Protein AF-A0A534X9N4-F1 (afdb_monomer_lite)

Secondary structure (DSSP, 8-state):
------TTS-----TTT----S-S--TT-B---S-TTEEEEEEETTEEEEEEP--GGG--SSEEEEEETTTTEEEEEEPPTT-B--SS--TTEEEEEETTEEEEEE-----SSTTBPPP-B-TTT-PBP-PBP----S-TTEEEEEETTTEEEEEEP-HHHHHHGGGSSGGGS-TT--S--HHHHHHHHHHHHHHHHHHT--HHHHHHHHHHHHHHHHHHHHHHHHHHHHSS-HHHHHHHHHHHHHHHHHHHHHHH--

Foldseek 3Di:
DFDPFDPQQGDDADPVPRDGDDPGQPFQRFDDLPFLQFPRWGDDPRHTGGDGDDQQVLDDQFWGFDQDRVVSDIDTDGDDWQRFDDDPPFLQWGWTHDPSDTDTHGHWQDAPALQWDRFDQDRVHNDTDTHGDDQDPVQQQWDWDQDRVPGIDTHGDAALSNLQSCVVDCNLPDVPDDDDDVLLVVLQVQLNVLSVVLVVDDDPSNLVSLVSSLVSLVVSLVVLVVCLVPDPPNVRSVSNNVSSVSSSVRSVVNSVVD

Radius of gyration: 45.91 Å; chains: 1; bounding box: 105×41×109 Å

Sequence (258 aa):
MICESDPQCPRICDPATGLCPSPDASNGTACDDGTFCTVNDVCTSGVCRGVPRNCTFLTDQCNDGVCNEADGRCEAAPRADGTACQADSDPCTTDTCEAGSCTATPVVCAPQDICHLPGTCDAATGTCTNPEIACDDSDPCTADSCDPASGCVFQPVTGFAAATCIFEGSSLQPAVCQRMPRHIQNRITRAARRISLAAAADGNLKKVRLARASRDLKVAMKKARKLAQKRKPHDCAQALLGSLRDARNRVQQLRRAL

pLDDT: mean 86.51, std 13.28, range [41.84, 98.19]

Structure (mmCIF, N/CA/C/O backbone):
data_AF-A0A534X9N4-F1
#
_entry.id   AF-A0A534X9N4-F1
#
loop_
_atom_site.group_PDB
_atom_site.id
_atom_site.type_symbol
_atom_site.label_atom_id
_atom_site.label_alt_id
_atom_site.label_comp_id
_atom_site.label_asym_id
_atom_site.label_entity_id
_atom_site.label_seq_id
_atom_site.pdbx_PDB_ins_code
_atom_site.Cartn_x
_atom_site.Cartn_y
_atom_site.Cartn_z
_atom_site.occupancy
_atom_site.B_iso_or_equiv
_atom_site.auth_seq_id
_atom_site.auth_comp_id
_atom_site.auth_asym_id
_atom_site.auth_atom_id
_atom_site.pdbx_PDB_model_num
ATOM 1 N N . MET A 1 1 ? 49.080 -23.127 -62.873 1.00 41.84 1 MET A N 1
ATOM 2 C CA . MET A 1 1 ? 47.894 -23.162 -61.995 1.00 41.84 1 MET A CA 1
ATOM 3 C C . MET A 1 1 ? 47.608 -21.731 -61.612 1.00 41.84 1 MET A C 1
ATOM 5 O O . MET A 1 1 ? 48.451 -21.120 -60.975 1.00 41.84 1 MET A O 1
ATOM 9 N N . ILE A 1 2 ? 46.502 -21.182 -62.100 1.00 46.69 2 ILE A N 1
ATOM 10 C CA . ILE A 1 2 ? 46.011 -19.868 -61.688 1.00 46.69 2 ILE A CA 1
ATOM 11 C C . ILE A 1 2 ? 45.114 -20.172 -60.491 1.00 46.69 2 ILE A C 1
ATOM 13 O O . ILE A 1 2 ? 44.152 -20.923 -60.641 1.00 46.69 2 ILE A O 1
ATOM 17 N N . CYS A 1 3 ? 45.482 -19.707 -59.301 1.00 48.88 3 CYS A N 1
ATOM 18 C CA . CYS A 1 3 ? 44.531 -19.677 -58.196 1.00 48.88 3 CYS A CA 1
ATOM 19 C C . CYS A 1 3 ? 43.506 -18.596 -58.548 1.00 48.88 3 CYS A C 1
ATOM 21 O O . CYS A 1 3 ? 43.909 -17.535 -59.018 1.00 48.88 3 CYS A O 1
ATOM 23 N N . GLU A 1 4 ? 42.211 -18.845 -58.368 1.00 53.06 4 GLU A N 1
ATOM 24 C CA . GLU A 1 4 ? 41.199 -17.783 -58.401 1.00 53.06 4 GLU A CA 1
ATOM 25 C C . GLU A 1 4 ? 41.558 -16.750 -57.324 1.00 53.06 4 GLU A C 1
ATOM 27 O O . GLU A 1 4 ? 41.246 -16.915 -56.148 1.00 53.06 4 GLU A O 1
ATOM 32 N N . SER A 1 5 ? 42.320 -15.732 -57.712 1.00 56.50 5 SER A N 1
ATOM 33 C CA . SER A 1 5 ? 42.672 -14.593 -56.877 1.00 56.50 5 SER A CA 1
ATOM 34 C C . SER A 1 5 ? 41.875 -13.388 -57.340 1.00 56.50 5 SER A C 1
ATOM 36 O O . SER A 1 5 ? 41.709 -13.181 -58.544 1.00 56.50 5 SER A O 1
ATOM 38 N N . ASP A 1 6 ? 41.426 -12.598 -56.371 1.00 63.50 6 ASP A N 1
ATOM 39 C CA . ASP A 1 6 ? 40.849 -11.274 -56.568 1.00 63.50 6 ASP A CA 1
ATOM 40 C C . ASP A 1 6 ? 41.704 -10.466 -57.572 1.00 63.50 6 ASP A C 1
ATOM 42 O O . ASP A 1 6 ? 42.923 -10.381 -57.380 1.00 63.50 6 ASP A O 1
ATOM 46 N N . PRO A 1 7 ? 41.124 -9.901 -58.652 1.00 65.88 7 PRO A N 1
ATOM 47 C CA . PRO A 1 7 ? 41.876 -9.139 -59.648 1.00 65.88 7 PRO A CA 1
ATOM 48 C C . PRO A 1 7 ? 42.614 -7.925 -59.059 1.00 65.88 7 PRO A C 1
ATOM 50 O O . PRO A 1 7 ? 43.580 -7.468 -59.671 1.00 65.88 7 PRO A O 1
ATOM 53 N N . GLN A 1 8 ? 42.205 -7.429 -57.884 1.00 69.56 8 GLN A N 1
ATOM 54 C CA . GLN A 1 8 ? 42.890 -6.358 -57.154 1.00 69.56 8 GLN A CA 1
ATOM 55 C C . GLN A 1 8 ? 43.985 -6.869 -56.198 1.00 69.56 8 GLN A C 1
ATOM 57 O O . GLN A 1 8 ? 44.876 -6.105 -55.831 1.00 69.56 8 GLN A O 1
ATOM 62 N N . CYS A 1 9 ? 43.978 -8.162 -55.849 1.00 69.94 9 CYS A N 1
ATOM 63 C CA . CYS A 1 9 ? 45.019 -8.827 -55.057 1.00 69.94 9 CYS A CA 1
ATOM 64 C C . CYS A 1 9 ? 45.511 -10.127 -55.731 1.00 69.94 9 CYS A C 1
ATOM 66 O O . CYS A 1 9 ? 45.379 -11.212 -55.150 1.00 69.94 9 CYS A O 1
ATOM 68 N N . PRO A 1 10 ? 46.081 -10.060 -56.951 1.00 63.78 10 PRO A N 1
ATOM 69 C CA . PRO A 1 10 ? 46.466 -11.253 -57.689 1.00 63.78 10 PRO A CA 1
ATOM 70 C C . PRO A 1 10 ? 47.562 -12.049 -56.966 1.00 63.78 10 PRO A C 1
ATOM 72 O O . PRO A 1 10 ? 48.470 -11.481 -56.357 1.00 63.78 10 PRO A O 1
ATOM 75 N N . ARG A 1 11 ? 47.482 -13.382 -57.061 1.00 58.81 11 ARG A N 1
ATOM 76 C CA . ARG A 1 11 ? 48.538 -14.312 -56.637 1.00 58.81 11 ARG A CA 1
ATOM 77 C C . ARG A 1 11 ? 48.890 -15.241 -57.788 1.00 58.81 11 ARG A C 1
ATOM 79 O O . ARG A 1 11 ? 48.136 -16.171 -58.074 1.00 58.81 11 ARG A O 1
ATOM 86 N N . ILE A 1 12 ? 50.039 -15.035 -58.425 1.00 55.72 12 ILE A N 1
ATOM 87 C CA . ILE A 1 12 ? 50.540 -15.970 -59.439 1.00 55.72 12 ILE A CA 1
ATOM 88 C C . ILE A 1 12 ? 51.762 -16.703 -58.879 1.00 55.72 12 ILE A C 1
ATOM 90 O O . ILE A 1 12 ? 52.801 -16.105 -58.626 1.00 55.72 12 ILE A O 1
ATOM 94 N N . CYS A 1 13 ? 51.645 -18.022 -58.712 1.00 55.22 13 CYS A N 1
ATOM 95 C CA . CYS A 1 13 ? 52.777 -18.878 -58.353 1.00 55.22 13 CYS A CA 1
ATOM 96 C C . CYS A 1 13 ? 53.507 -19.356 -59.613 1.00 55.22 13 CYS A C 1
ATOM 98 O O . CYS A 1 13 ? 52.867 -19.886 -60.527 1.00 55.22 13 CYS A O 1
ATOM 100 N N . ASP A 1 14 ? 54.839 -19.258 -59.632 1.00 56.91 14 ASP A N 1
ATOM 101 C CA . ASP A 1 14 ? 55.663 -19.914 -60.650 1.00 56.91 14 ASP A CA 1
ATOM 102 C C . ASP A 1 14 ? 55.610 -21.449 -60.459 1.00 56.91 14 ASP A C 1
ATOM 104 O O . ASP A 1 14 ? 56.075 -21.960 -59.432 1.00 56.91 14 ASP A O 1
ATOM 108 N N . PRO A 1 15 ? 55.062 -22.217 -61.423 1.00 53.25 15 PRO A N 1
ATOM 109 C CA . PRO A 1 15 ? 54.925 -23.666 -61.302 1.00 53.25 15 PRO A CA 1
ATOM 110 C C . PRO A 1 15 ? 56.259 -24.433 -61.358 1.00 53.25 15 PRO A C 1
ATOM 112 O O . PRO A 1 15 ? 56.262 -25.621 -61.044 1.00 53.25 15 PRO A O 1
ATOM 115 N N . ALA A 1 16 ? 57.372 -23.800 -61.747 1.00 55.69 16 ALA A N 1
ATOM 116 C CA . ALA A 1 16 ? 58.688 -24.440 -61.819 1.00 55.69 16 ALA A CA 1
ATOM 117 C C . ALA A 1 16 ? 59.520 -24.288 -60.532 1.00 55.69 16 ALA A C 1
ATOM 119 O O . ALA A 1 16 ? 60.369 -25.134 -60.254 1.00 55.69 16 ALA A O 1
ATOM 120 N N . THR A 1 17 ? 59.285 -23.234 -59.744 1.00 63.84 17 THR A N 1
ATOM 121 C CA . THR A 1 17 ? 60.109 -22.892 -58.566 1.00 63.84 17 THR A CA 1
ATOM 122 C C . THR A 1 17 ? 59.320 -22.786 -57.259 1.00 63.84 17 THR A C 1
ATOM 124 O O . THR A 1 17 ? 59.920 -22.834 -56.187 1.00 63.84 17 THR A O 1
ATOM 127 N N . GLY A 1 18 ? 57.988 -22.657 -57.314 1.00 56.94 18 GLY A N 1
ATOM 128 C CA . GLY A 1 18 ? 57.132 -22.481 -56.136 1.00 56.94 18 GLY A CA 1
ATOM 129 C C . GLY A 1 18 ? 57.305 -21.137 -55.413 1.00 56.94 18 GLY A C 1
ATOM 130 O O . GLY A 1 18 ? 56.728 -20.948 -54.344 1.00 56.94 18 GLY A O 1
ATOM 131 N N . LEU A 1 19 ? 58.092 -20.210 -55.968 1.00 56.03 19 LEU A N 1
ATOM 132 C CA . LEU A 1 19 ? 58.363 -18.886 -55.406 1.00 56.03 19 LEU A CA 1
ATOM 133 C C . LEU A 1 19 ? 57.565 -17.811 -56.166 1.00 56.03 19 LEU A C 1
ATOM 135 O O . LEU A 1 19 ? 57.258 -17.982 -57.343 1.00 56.03 19 LEU A O 1
ATOM 139 N N . CYS A 1 20 ? 57.209 -16.715 -55.485 1.00 57.12 20 CYS A N 1
ATOM 140 C CA . CYS A 1 20 ? 56.421 -15.603 -56.042 1.00 57.12 20 CYS A CA 1
ATOM 141 C C . CYS A 1 20 ? 57.333 -14.386 -56.307 1.00 57.12 20 CYS A C 1
ATOM 143 O O . CYS A 1 20 ? 57.767 -13.757 -55.336 1.00 57.12 20 CYS A O 1
ATOM 145 N N . PRO A 1 21 ? 57.673 -14.049 -57.568 1.00 50.19 21 PRO A N 1
ATOM 146 C CA . PRO A 1 21 ? 58.437 -12.852 -57.896 1.00 50.19 21 PRO A CA 1
ATOM 147 C C . PRO A 1 21 ? 57.503 -11.725 -58.398 1.00 50.19 21 PRO A C 1
ATOM 149 O O . PRO A 1 21 ? 56.931 -11.818 -59.476 1.00 50.19 21 PRO A O 1
ATOM 152 N N . SER A 1 22 ? 57.382 -10.669 -57.585 1.00 51.34 22 SER A N 1
ATOM 153 C CA . SER A 1 22 ? 56.552 -9.442 -57.662 1.00 51.34 22 SER A CA 1
ATOM 154 C C . SER A 1 22 ? 56.402 -8.675 -59.011 1.00 51.34 22 SER A C 1
ATOM 156 O O . SER A 1 22 ? 57.217 -8.871 -59.912 1.00 51.34 22 SER A O 1
ATOM 158 N N . PRO A 1 23 ? 55.446 -7.705 -59.134 1.00 53.88 23 PRO A N 1
ATOM 159 C CA . PRO A 1 23 ? 54.671 -7.049 -58.074 1.00 53.88 23 PRO A CA 1
ATOM 160 C C . PRO A 1 23 ? 53.249 -7.593 -57.979 1.00 53.88 23 PRO A C 1
ATOM 162 O O . PRO A 1 23 ? 52.283 -6.955 -58.383 1.00 53.88 23 PRO A O 1
ATOM 165 N N . ASP A 1 24 ? 53.128 -8.772 -57.377 1.00 60.88 24 ASP A N 1
ATOM 166 C CA . ASP A 1 24 ? 51.929 -9.125 -56.630 1.00 60.88 24 ASP A CA 1
ATOM 167 C C . ASP A 1 24 ? 51.624 -7.993 -55.639 1.00 60.88 24 ASP A C 1
ATOM 169 O O . ASP A 1 24 ? 52.549 -7.402 -55.064 1.00 60.88 24 ASP A O 1
ATOM 173 N N . ALA A 1 25 ? 50.346 -7.697 -55.416 1.00 61.66 25 ALA A N 1
ATOM 174 C CA . ALA A 1 25 ? 49.952 -6.824 -54.323 1.00 61.66 25 ALA A CA 1
ATOM 175 C C . ALA A 1 25 ? 50.429 -7.472 -53.010 1.00 61.66 25 ALA A C 1
ATOM 177 O O . ALA A 1 25 ? 49.883 -8.477 -52.546 1.00 61.66 25 ALA A O 1
ATOM 178 N N . SER A 1 26 ? 51.519 -6.947 -52.448 1.00 72.88 26 SER A N 1
ATOM 179 C CA . SER A 1 26 ? 52.085 -7.437 -51.196 1.00 72.88 26 SER A CA 1
ATOM 180 C C . SER A 1 26 ? 51.093 -7.204 -50.059 1.00 72.88 26 SER A C 1
ATOM 182 O O . SER A 1 26 ? 50.206 -6.350 -50.159 1.00 72.88 26 SER A O 1
ATOM 184 N N . ASN A 1 27 ? 51.234 -7.957 -48.962 1.00 80.06 27 ASN A N 1
ATOM 185 C CA . ASN A 1 27 ? 50.401 -7.721 -47.786 1.00 80.06 27 ASN A CA 1
ATOM 186 C C . ASN A 1 27 ? 50.499 -6.245 -47.362 1.00 80.06 27 ASN A C 1
ATOM 188 O O . ASN A 1 27 ? 51.604 -5.745 -47.152 1.00 80.06 27 ASN A O 1
ATOM 192 N N . GLY A 1 28 ? 49.354 -5.570 -47.238 1.00 80.38 28 GLY A N 1
ATOM 193 C CA . GLY A 1 28 ? 49.281 -4.135 -46.934 1.00 80.38 28 GLY A CA 1
ATOM 194 C C . GLY A 1 28 ? 49.164 -3.209 -48.151 1.00 80.38 28 GLY A C 1
ATOM 195 O O . GLY A 1 28 ? 49.046 -2.000 -47.967 1.00 80.38 28 GLY A O 1
ATOM 196 N N . THR A 1 29 ? 49.179 -3.736 -49.379 1.00 86.06 29 THR A N 1
ATOM 197 C CA . THR A 1 29 ? 48.871 -2.945 -50.584 1.00 86.06 29 THR A CA 1
ATOM 198 C C . THR A 1 29 ? 47.409 -2.514 -50.553 1.00 86.06 29 THR A C 1
ATOM 200 O O . THR A 1 29 ? 46.550 -3.356 -50.301 1.00 86.06 29 THR A O 1
ATOM 203 N N . ALA A 1 30 ? 47.133 -1.233 -50.811 1.00 86.94 30 ALA A N 1
ATOM 204 C CA . ALA A 1 30 ? 45.770 -0.710 -50.877 1.00 86.94 30 ALA A CA 1
ATOM 205 C C . ALA A 1 30 ? 44.982 -1.363 -52.023 1.00 86.94 30 ALA A C 1
ATOM 207 O O . ALA A 1 30 ? 45.492 -1.487 -53.137 1.00 86.94 30 ALA A O 1
ATOM 208 N N . CYS A 1 31 ? 43.747 -1.750 -51.737 1.00 87.50 31 CYS A N 1
ATOM 209 C CA . CYS A 1 31 ? 42.776 -2.290 -52.684 1.00 87.50 31 CYS A CA 1
ATOM 210 C C . CYS A 1 31 ? 41.373 -1.787 -52.291 1.00 87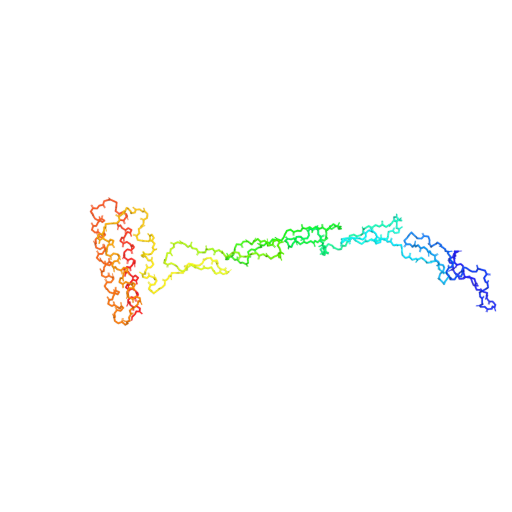.50 31 CYS A C 1
ATOM 212 O O . CYS A 1 31 ? 41.258 -0.997 -51.356 1.00 87.50 31 CYS A O 1
ATOM 214 N N . ASP A 1 32 ? 40.336 -2.191 -53.020 1.00 87.62 32 ASP A N 1
ATOM 215 C CA . ASP A 1 32 ? 38.930 -1.917 -52.697 1.00 87.62 32 ASP A CA 1
ATOM 216 C C . ASP A 1 32 ? 38.133 -3.218 -52.862 1.00 87.62 32 ASP A C 1
ATOM 218 O O . ASP A 1 32 ? 38.047 -3.757 -53.971 1.00 87.62 32 ASP A O 1
ATOM 222 N N . ASP A 1 33 ? 37.588 -3.759 -51.769 1.00 87.19 33 ASP A N 1
ATOM 223 C CA . ASP A 1 33 ? 36.818 -5.012 -51.804 1.00 87.19 33 ASP A CA 1
ATOM 224 C C . ASP A 1 33 ? 35.391 -4.826 -52.360 1.00 87.19 33 ASP A C 1
ATOM 226 O O . ASP A 1 33 ? 34.639 -5.795 -52.508 1.00 87.19 33 ASP A O 1
ATOM 230 N N . GLY A 1 34 ? 35.046 -3.590 -52.741 1.00 89.38 34 GLY A N 1
ATOM 231 C CA . GLY A 1 34 ? 33.779 -3.206 -53.342 1.00 89.38 34 GLY A CA 1
ATOM 232 C C . GLY A 1 34 ? 32.632 -3.126 -52.342 1.00 89.38 34 GLY A C 1
ATOM 233 O O . GLY A 1 34 ? 31.492 -2.935 -52.777 1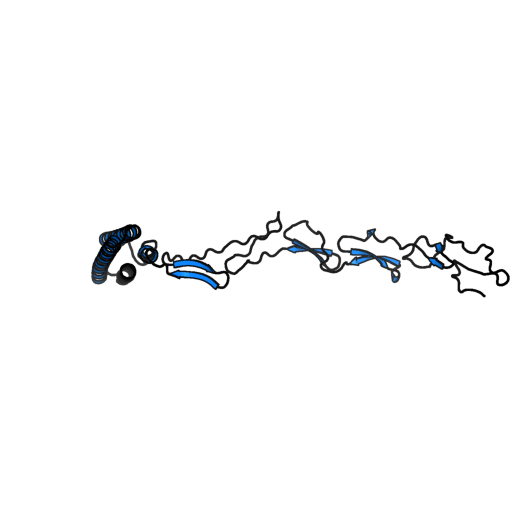.00 89.38 34 GLY A O 1
ATOM 234 N N . THR A 1 35 ? 32.904 -3.280 -51.040 1.00 93.81 35 THR A N 1
ATOM 235 C CA . THR A 1 35 ? 31.889 -3.190 -49.991 1.00 93.81 35 THR A CA 1
ATOM 236 C C . THR A 1 35 ? 31.945 -1.845 -49.268 1.00 93.81 35 THR A C 1
ATOM 238 O O . THR A 1 35 ? 33.000 -1.296 -48.969 1.00 93.81 35 THR A O 1
ATOM 241 N N . PHE A 1 36 ? 30.786 -1.247 -49.003 1.00 95.19 36 PHE A N 1
ATOM 242 C CA . PHE A 1 36 ? 30.699 0.035 -48.309 1.00 95.19 36 PHE A CA 1
ATOM 243 C C . PHE A 1 36 ? 31.058 -0.096 -46.825 1.00 95.19 36 PHE A C 1
ATOM 245 O O . PHE A 1 36 ? 31.583 0.841 -46.218 1.00 95.19 36 PHE A O 1
ATOM 252 N N . CYS A 1 37 ? 30.746 -1.228 -46.200 1.00 96.62 37 CYS A N 1
ATOM 253 C CA . CYS A 1 37 ? 30.936 -1.439 -44.771 1.00 96.62 37 CYS A CA 1
ATOM 254 C C . CYS A 1 37 ? 32.367 -1.769 -44.360 1.00 96.62 37 CYS A C 1
ATOM 256 O O . CYS A 1 37 ? 32.634 -1.933 -43.166 1.00 96.62 37 CYS A O 1
ATOM 258 N N . THR A 1 38 ? 33.291 -1.784 -45.306 1.00 95.44 38 THR A N 1
ATOM 259 C CA . THR A 1 38 ? 34.728 -1.834 -45.078 1.00 95.44 38 THR A CA 1
ATOM 260 C C . THR A 1 38 ? 35.373 -0.500 -45.471 1.00 95.44 38 THR A C 1
ATOM 262 O O . THR A 1 38 ? 34.833 0.313 -46.227 1.00 95.44 38 THR A O 1
ATOM 265 N N . VAL A 1 39 ? 36.488 -0.183 -44.817 1.00 94.69 39 VAL A N 1
ATOM 266 C CA . VAL A 1 39 ? 37.341 0.962 -45.143 1.00 94.69 39 VAL A CA 1
ATOM 267 C C . VAL A 1 39 ? 38.803 0.578 -45.018 1.00 94.69 39 VAL A C 1
ATOM 269 O O . VAL A 1 39 ? 39.173 -0.267 -44.197 1.00 94.69 39 VAL A O 1
ATOM 272 N N . ASN A 1 40 ? 39.645 1.336 -45.725 1.00 92.94 40 ASN A N 1
ATOM 273 C CA . ASN A 1 40 ? 41.096 1.169 -45.725 1.00 92.94 40 ASN A CA 1
ATOM 274 C C . ASN A 1 40 ? 41.492 -0.258 -46.121 1.00 92.94 40 ASN A C 1
ATOM 276 O O . ASN A 1 40 ? 42.266 -0.908 -45.414 1.00 92.94 40 ASN A O 1
ATOM 280 N N . ASP A 1 41 ? 40.921 -0.745 -47.221 1.00 92.81 41 ASP A N 1
ATOM 281 C CA . ASP A 1 41 ? 41.088 -2.132 -47.621 1.00 92.81 41 ASP A CA 1
ATOM 282 C C . ASP A 1 41 ? 42.509 -2.387 -48.093 1.00 92.81 41 ASP A C 1
ATOM 284 O O . ASP A 1 41 ? 43.136 -1.590 -48.803 1.00 92.81 41 ASP A O 1
ATOM 288 N N . VAL A 1 42 ? 43.040 -3.515 -47.638 1.00 90.38 42 VAL A N 1
ATOM 289 C CA . VAL A 1 42 ? 44.393 -3.931 -47.962 1.00 90.38 42 VAL A CA 1
ATOM 290 C C . VAL A 1 42 ? 44.417 -5.391 -48.356 1.00 90.38 42 VAL A C 1
ATOM 292 O O . VAL A 1 42 ? 43.719 -6.238 -47.790 1.00 90.38 42 VAL A O 1
ATOM 295 N N . CYS A 1 43 ? 45.292 -5.715 -49.300 1.00 87.88 43 CYS A N 1
ATOM 296 C CA . CYS A 1 43 ? 45.550 -7.096 -49.647 1.00 87.88 43 CYS A CA 1
ATOM 297 C C . CYS A 1 43 ? 46.126 -7.808 -48.423 1.00 87.88 43 CYS A C 1
ATOM 299 O O . CYS A 1 43 ? 47.188 -7.447 -47.916 1.00 87.88 43 CYS A O 1
ATOM 301 N N . THR A 1 44 ? 45.423 -8.833 -47.944 1.00 86.88 44 THR A N 1
ATOM 302 C CA . THR A 1 44 ? 45.893 -9.716 -46.878 1.00 86.88 44 THR A CA 1
ATOM 303 C C . THR A 1 44 ? 45.813 -11.138 -47.376 1.00 86.88 44 THR A C 1
ATOM 305 O O . THR A 1 44 ? 44.743 -11.717 -47.534 1.00 86.88 44 THR A O 1
ATOM 308 N N . SER A 1 45 ? 46.977 -11.720 -47.626 1.00 80.88 45 SER A N 1
ATOM 309 C CA . SER A 1 45 ? 47.086 -13.048 -48.196 1.00 80.88 45 SER A CA 1
ATOM 310 C C . SER A 1 45 ? 46.297 -13.221 -49.507 1.00 80.88 45 SER A C 1
ATOM 312 O O . SER A 1 45 ? 45.604 -14.221 -49.681 1.00 80.88 45 SER A O 1
ATOM 314 N N . GLY A 1 46 ? 46.447 -12.284 -50.451 1.00 77.75 46 GLY A N 1
ATOM 315 C CA . GLY A 1 46 ? 45.855 -12.384 -51.797 1.00 77.75 46 GLY A CA 1
ATOM 316 C C . GLY A 1 46 ? 44.335 -12.223 -51.854 1.00 77.75 46 GLY A C 1
ATOM 317 O O . GLY A 1 46 ? 43.720 -12.624 -52.835 1.00 77.75 46 GLY A O 1
ATOM 318 N N . VAL A 1 47 ? 43.733 -11.682 -50.795 1.00 84.25 47 VAL A N 1
ATOM 319 C CA . VAL A 1 47 ? 42.318 -11.307 -50.731 1.00 84.25 47 VAL A CA 1
ATOM 320 C C . VAL A 1 47 ? 42.258 -9.855 -50.279 1.00 84.25 47 VAL A C 1
ATOM 322 O O . VAL A 1 47 ? 42.935 -9.510 -49.302 1.00 84.25 47 VAL A O 1
ATOM 325 N N . CYS A 1 48 ? 41.479 -9.022 -50.968 1.00 86.19 48 CYS A N 1
ATOM 326 C CA . CYS A 1 48 ? 41.206 -7.676 -50.491 1.00 86.19 48 CYS A CA 1
ATOM 327 C C . CYS A 1 48 ? 40.258 -7.749 -49.291 1.00 86.19 48 CYS A C 1
ATOM 329 O O . CYS A 1 48 ? 39.223 -8.413 -49.349 1.00 86.19 48 CYS A O 1
ATOM 331 N N . ARG A 1 49 ? 40.654 -7.159 -48.161 1.00 89.31 49 ARG A N 1
ATOM 332 C CA . ARG A 1 49 ? 39.821 -7.073 -46.956 1.00 89.31 49 ARG A CA 1
ATOM 333 C C . ARG A 1 49 ? 40.035 -5.725 -46.294 1.00 89.31 49 ARG A C 1
ATOM 335 O O . ARG A 1 49 ? 41.185 -5.349 -46.054 1.00 89.31 49 ARG A O 1
ATOM 342 N N . GLY A 1 50 ? 38.951 -5.057 -45.927 1.00 91.12 50 GLY A N 1
ATOM 343 C CA . GLY A 1 50 ? 39.023 -3.863 -45.095 1.00 91.12 50 GLY A CA 1
ATOM 344 C C . GLY A 1 50 ? 38.746 -4.050 -43.618 1.00 91.12 50 GLY A C 1
ATOM 345 O O . GLY A 1 50 ? 38.487 -5.142 -43.103 1.00 91.12 50 GLY A O 1
ATOM 346 N N . VAL A 1 51 ? 38.827 -2.919 -42.924 1.00 94.38 51 VAL A N 1
ATOM 347 C CA . VAL A 1 51 ? 38.443 -2.771 -41.520 1.00 94.38 51 VAL A CA 1
ATOM 348 C C . VAL A 1 51 ? 36.965 -2.381 -41.462 1.00 94.38 51 VAL A C 1
ATOM 350 O O . VAL A 1 51 ? 36.546 -1.555 -42.273 1.00 94.38 51 VAL A O 1
ATOM 353 N N . PRO A 1 52 ? 36.169 -2.903 -40.506 1.00 96.12 52 PRO A N 1
ATOM 354 C CA . PRO A 1 52 ? 34.773 -2.507 -40.359 1.00 96.12 52 PRO A CA 1
ATOM 355 C C . PRO A 1 52 ? 34.612 -0.988 -40.261 1.00 96.12 52 PRO A C 1
ATOM 357 O O . PRO A 1 52 ? 35.270 -0.324 -39.452 1.00 96.12 52 PRO A O 1
ATOM 360 N N . ARG A 1 53 ? 33.712 -0.440 -41.077 1.00 96.06 53 ARG A N 1
ATOM 361 C CA . ARG A 1 53 ? 33.369 0.978 -41.067 1.00 96.06 53 ARG A CA 1
ATOM 362 C C . ARG A 1 53 ? 32.822 1.358 -39.694 1.00 96.06 53 ARG A C 1
ATOM 364 O O . ARG A 1 53 ? 31.912 0.724 -39.164 1.00 96.06 53 ARG A O 1
ATOM 371 N N . ASN A 1 54 ? 33.384 2.413 -39.111 1.00 96.81 54 ASN A N 1
ATOM 372 C CA . ASN A 1 54 ? 32.972 2.878 -37.795 1.00 96.81 54 ASN A CA 1
ATOM 373 C C . ASN A 1 54 ? 31.630 3.627 -37.887 1.00 96.81 54 ASN A C 1
ATOM 375 O O . ASN A 1 54 ? 31.580 4.751 -38.386 1.00 96.81 54 ASN A O 1
ATOM 379 N N . CYS A 1 55 ? 30.571 3.007 -37.364 1.00 97.69 55 CYS A N 1
ATOM 380 C CA . CYS A 1 55 ? 29.236 3.595 -37.257 1.00 97.69 55 CYS A CA 1
ATOM 381 C C . CYS A 1 55 ? 28.861 4.004 -35.822 1.00 97.69 55 CYS A C 1
ATOM 383 O O . CYS A 1 55 ? 27.724 4.398 -35.581 1.00 97.69 55 CYS A O 1
ATOM 385 N N . THR A 1 56 ? 29.793 3.971 -34.861 1.00 97.00 56 THR A N 1
ATOM 386 C CA . THR A 1 56 ? 29.486 4.185 -33.432 1.00 97.00 56 THR A CA 1
ATOM 387 C C . THR A 1 56 ? 28.995 5.597 -33.115 1.00 97.00 56 THR A C 1
ATOM 389 O O . THR A 1 56 ? 28.530 5.850 -32.012 1.00 97.00 56 THR A O 1
ATOM 392 N N . PHE A 1 57 ? 29.088 6.533 -34.063 1.00 96.62 57 PHE A N 1
ATOM 393 C CA . PHE A 1 57 ? 28.506 7.871 -33.941 1.00 96.62 57 PHE A CA 1
ATOM 394 C C . PHE A 1 57 ? 26.966 7.869 -33.951 1.00 96.62 57 PHE A C 1
ATOM 396 O O . PHE A 1 57 ? 26.369 8.874 -33.580 1.00 96.62 57 PHE A O 1
ATOM 403 N N . LEU A 1 58 ? 26.337 6.764 -34.370 1.00 97.19 58 LEU A N 1
ATOM 404 C CA . LEU A 1 58 ? 24.892 6.522 -34.261 1.00 97.19 58 LEU A CA 1
ATOM 405 C C . LEU A 1 58 ? 24.515 5.696 -33.023 1.00 97.19 58 LEU A C 1
ATOM 407 O O . LEU A 1 58 ? 23.336 5.435 -32.811 1.00 97.19 58 LEU A O 1
ATOM 411 N N . THR A 1 59 ? 25.494 5.256 -32.227 1.00 97.31 59 THR A N 1
ATOM 412 C CA . THR A 1 59 ? 25.220 4.532 -30.985 1.00 97.31 59 THR A CA 1
ATOM 413 C C . THR A 1 59 ? 24.742 5.506 -29.915 1.00 97.31 59 THR A C 1
ATOM 415 O O . THR A 1 59 ? 25.408 6.499 -29.621 1.00 97.31 59 THR A O 1
ATOM 418 N N . ASP A 1 60 ? 23.628 5.170 -29.277 1.00 96.62 60 ASP A N 1
ATOM 419 C CA . ASP A 1 60 ? 23.115 5.844 -28.091 1.00 96.62 60 ASP A CA 1
ATOM 420 C C . ASP A 1 60 ? 22.690 4.807 -27.029 1.00 96.62 60 ASP A C 1
ATOM 422 O O . ASP A 1 60 ? 23.167 3.669 -27.017 1.00 96.62 60 ASP A O 1
ATOM 426 N N . GLN A 1 61 ? 21.856 5.205 -26.068 1.00 97.62 61 GLN A N 1
ATOM 427 C CA . GLN A 1 61 ? 21.396 4.303 -25.008 1.00 97.62 61 GLN A CA 1
ATOM 428 C C . GLN A 1 61 ? 20.507 3.164 -25.538 1.00 97.62 61 GLN A C 1
ATOM 430 O O . GLN A 1 61 ? 20.550 2.059 -24.992 1.00 97.62 61 GLN A O 1
ATOM 435 N N . CYS A 1 62 ? 19.743 3.425 -26.601 1.00 98.06 62 CYS A N 1
ATOM 436 C CA . CYS A 1 62 ? 18.720 2.551 -27.167 1.00 98.06 62 CYS A CA 1
ATOM 437 C C . CYS A 1 62 ? 18.973 2.129 -28.611 1.00 98.06 62 CYS A C 1
ATOM 439 O O . CYS A 1 62 ? 18.198 1.338 -29.138 1.00 98.06 62 CYS A O 1
ATOM 441 N N . ASN A 1 63 ? 20.050 2.594 -29.234 1.00 97.94 63 ASN A N 1
ATOM 442 C CA . ASN A 1 63 ? 20.431 2.228 -30.587 1.00 97.94 63 ASN A CA 1
ATOM 443 C C . ASN A 1 63 ? 21.909 1.852 -30.649 1.00 97.94 63 ASN A C 1
ATOM 445 O O . ASN A 1 63 ? 22.755 2.484 -30.015 1.00 97.94 63 ASN A O 1
ATOM 449 N N . ASP A 1 64 ? 22.226 0.857 -31.468 1.00 97.62 64 ASP A N 1
ATOM 450 C CA . ASP A 1 64 ? 23.588 0.557 -31.883 1.00 97.62 64 ASP A CA 1
ATOM 451 C C . ASP A 1 64 ? 23.811 1.065 -33.310 1.00 97.62 64 ASP A C 1
ATOM 453 O O . ASP A 1 64 ? 22.985 0.862 -34.200 1.00 97.62 64 ASP A O 1
ATOM 457 N N . GLY A 1 65 ? 24.940 1.730 -33.546 1.00 97.19 65 GLY A N 1
ATOM 458 C CA . GLY A 1 65 ? 25.338 2.126 -34.887 1.00 97.19 65 GLY A CA 1
ATOM 459 C C . GLY A 1 65 ? 25.835 0.928 -35.686 1.00 97.19 65 GLY A C 1
ATOM 460 O O . GLY A 1 65 ? 26.925 0.413 -35.423 1.00 97.19 65 GLY A O 1
ATOM 461 N N . VAL A 1 66 ? 25.062 0.509 -36.685 1.00 97.19 66 VAL A N 1
ATOM 462 C CA . VAL A 1 66 ? 25.390 -0.612 -37.571 1.00 97.19 66 VAL A CA 1
ATOM 463 C C . VAL A 1 66 ? 25.633 -0.117 -38.989 1.00 97.19 66 VAL A C 1
ATOM 465 O O . VAL A 1 66 ? 25.100 0.908 -39.415 1.00 97.19 66 VAL A O 1
ATOM 468 N N . CYS A 1 67 ? 26.468 -0.838 -39.729 1.00 97.62 67 CYS A N 1
ATOM 469 C CA . CYS A 1 67 ? 26.670 -0.557 -41.139 1.00 97.62 67 CYS A CA 1
ATOM 470 C C . CYS A 1 67 ? 25.728 -1.415 -41.986 1.00 97.62 67 CYS A C 1
ATOM 472 O O . CYS A 1 67 ? 25.697 -2.636 -41.824 1.00 97.62 67 CYS A O 1
ATOM 474 N N . ASN A 1 68 ? 24.981 -0.775 -42.885 1.00 97.00 68 ASN A N 1
ATOM 475 C CA . ASN A 1 68 ? 24.100 -1.435 -43.835 1.00 97.00 68 ASN A CA 1
ATOM 476 C C . ASN A 1 68 ? 24.723 -1.386 -45.232 1.00 97.00 68 ASN A C 1
ATOM 478 O O . ASN A 1 68 ? 24.824 -0.329 -45.859 1.00 97.00 68 ASN A O 1
ATOM 482 N N . GLU A 1 69 ? 25.128 -2.562 -45.702 1.00 95.31 69 GLU A N 1
ATOM 483 C CA . GLU A 1 69 ? 25.778 -2.741 -46.998 1.00 95.31 69 GLU A CA 1
ATOM 484 C C . GLU A 1 69 ? 24.817 -2.500 -48.169 1.00 95.31 69 GLU A C 1
ATOM 486 O O . GLU A 1 69 ? 25.199 -1.913 -49.175 1.00 95.31 69 GLU A O 1
ATOM 491 N N . ALA A 1 70 ? 23.550 -2.902 -48.029 1.00 95.81 70 ALA A N 1
ATOM 492 C CA . ALA A 1 70 ? 22.552 -2.767 -49.089 1.00 95.81 70 ALA A CA 1
ATOM 493 C C . ALA A 1 70 ? 22.198 -1.298 -49.366 1.00 95.81 70 ALA A C 1
ATOM 495 O O . ALA A 1 70 ? 22.002 -0.916 -50.519 1.00 95.81 70 ALA A O 1
ATOM 496 N N . ASP A 1 71 ? 22.152 -0.481 -48.312 1.00 95.06 71 ASP A N 1
ATOM 497 C CA . ASP A 1 71 ? 21.854 0.950 -48.402 1.00 95.06 71 ASP A CA 1
ATOM 498 C C . ASP A 1 71 ? 23.114 1.826 -48.516 1.00 95.06 71 ASP A C 1
ATOM 500 O O . ASP A 1 71 ? 23.000 3.045 -48.668 1.00 95.06 71 ASP A O 1
ATOM 504 N N . GLY A 1 72 ? 24.310 1.233 -48.417 1.00 95.88 72 GLY A N 1
ATOM 505 C CA . GLY A 1 72 ? 25.586 1.946 -48.479 1.00 95.88 72 GLY A CA 1
ATOM 506 C C . GLY A 1 72 ? 25.703 3.061 -47.436 1.00 95.88 72 GLY A C 1
ATOM 507 O O . GLY A 1 72 ? 26.171 4.159 -47.750 1.00 95.88 72 GLY A O 1
ATOM 508 N N . ARG A 1 73 ? 25.219 2.827 -46.206 1.00 97.12 73 ARG A N 1
ATOM 509 C CA . ARG A 1 73 ? 25.246 3.825 -45.122 1.00 97.12 73 ARG A CA 1
ATOM 510 C C . ARG A 1 73 ? 25.347 3.197 -43.734 1.00 97.12 73 ARG A C 1
ATOM 512 O O . ARG A 1 73 ? 24.979 2.048 -43.519 1.00 97.12 73 ARG A O 1
ATOM 519 N N . CYS A 1 74 ? 25.793 3.994 -42.767 1.00 97.81 74 CYS A N 1
ATOM 520 C CA . CYS A 1 74 ? 25.569 3.688 -41.355 1.00 97.81 74 CYS A CA 1
ATOM 521 C C . CYS A 1 74 ? 24.114 4.002 -40.981 1.00 97.81 74 CYS A C 1
ATOM 523 O O . CYS A 1 74 ? 23.570 5.018 -41.422 1.00 97.81 74 CYS A O 1
ATOM 525 N N . GLU A 1 75 ? 23.511 3.176 -40.134 1.00 97.38 75 GLU A N 1
ATOM 526 C CA . GLU A 1 75 ? 22.171 3.387 -39.590 1.00 97.38 75 GLU A CA 1
ATOM 527 C C . GLU A 1 75 ? 22.085 3.010 -38.106 1.00 97.38 75 GLU A C 1
ATOM 529 O O . GLU A 1 75 ? 22.936 2.298 -37.572 1.00 97.38 75 GLU A O 1
ATOM 534 N N . ALA A 1 76 ? 21.073 3.550 -37.430 1.00 96.94 76 ALA A N 1
ATOM 535 C CA . ALA A 1 76 ? 20.774 3.230 -36.043 1.00 96.94 76 ALA A CA 1
ATOM 536 C C . ALA A 1 76 ? 19.896 1.973 -36.005 1.00 96.94 76 ALA A C 1
ATOM 538 O O . ALA A 1 76 ? 18.786 1.977 -36.538 1.00 96.94 76 ALA A O 1
ATOM 539 N N . ALA A 1 77 ? 20.394 0.907 -35.385 1.00 96.38 77 ALA A N 1
ATOM 540 C CA . ALA A 1 77 ? 19.621 -0.293 -35.107 1.00 96.38 77 ALA A CA 1
ATOM 541 C C . ALA A 1 77 ? 19.100 -0.239 -33.665 1.00 96.38 77 ALA A C 1
ATOM 543 O O . ALA A 1 77 ? 19.918 -0.199 -32.741 1.00 96.38 77 ALA A O 1
ATOM 544 N N . PRO A 1 78 ? 17.774 -0.268 -33.447 1.00 97.50 78 PRO A N 1
ATOM 545 C CA . PRO A 1 78 ? 17.206 -0.341 -32.110 1.00 97.50 78 PRO A CA 1
ATOM 546 C C . PRO A 1 78 ? 17.748 -1.531 -31.321 1.00 97.50 78 PRO A C 1
ATOM 548 O O . PRO A 1 78 ? 17.776 -2.667 -31.804 1.00 97.50 78 PRO A O 1
ATOM 551 N N . ARG A 1 79 ? 18.141 -1.271 -30.077 1.00 96.75 79 ARG A N 1
ATOM 552 C CA . ARG A 1 79 ? 18.371 -2.305 -29.071 1.00 96.75 79 ARG A CA 1
ATOM 553 C C . ARG A 1 79 ? 17.052 -2.980 -28.718 1.00 96.75 79 ARG A C 1
ATOM 555 O O . ARG A 1 79 ? 15.975 -2.460 -29.000 1.00 96.75 79 ARG A O 1
ATOM 562 N N . ALA A 1 80 ? 17.148 -4.146 -28.083 1.00 97.50 80 ALA A N 1
ATOM 563 C CA . ALA A 1 80 ? 15.976 -4.893 -27.649 1.00 97.50 80 ALA A CA 1
ATOM 564 C C . ALA A 1 80 ? 15.081 -4.041 -26.735 1.00 97.50 80 ALA A C 1
ATOM 566 O O . ALA A 1 80 ? 15.579 -3.366 -25.827 1.00 97.50 80 ALA A O 1
ATOM 567 N N . ASP A 1 81 ? 13.769 -4.121 -26.950 1.00 97.00 81 ASP A N 1
ATOM 568 C CA . ASP A 1 81 ? 12.801 -3.461 -26.081 1.00 97.00 81 ASP A CA 1
ATOM 569 C C . ASP A 1 81 ? 12.969 -3.937 -24.629 1.00 97.00 81 ASP A C 1
ATOM 571 O O . ASP A 1 81 ? 13.278 -5.105 -24.365 1.00 97.00 81 ASP A O 1
ATOM 575 N N . GLY A 1 82 ? 12.807 -3.020 -23.676 1.00 95.56 82 GLY A N 1
ATOM 576 C CA . GLY A 1 82 ? 13.060 -3.283 -22.257 1.00 95.56 82 GLY A CA 1
ATOM 577 C C . GLY A 1 82 ? 14.527 -3.143 -21.833 1.00 95.56 82 GLY A C 1
ATOM 578 O O . GLY A 1 82 ? 14.828 -3.293 -20.648 1.00 95.56 82 GLY A O 1
ATOM 579 N N . THR A 1 83 ? 15.452 -2.841 -22.754 1.00 97.62 83 THR A N 1
ATOM 580 C CA . THR A 1 83 ? 16.833 -2.483 -22.383 1.00 97.62 83 THR A CA 1
ATOM 581 C C . THR A 1 83 ? 16.815 -1.245 -21.487 1.00 97.62 83 THR A C 1
ATOM 583 O O . THR A 1 83 ? 16.167 -0.255 -21.822 1.00 97.62 83 THR A O 1
ATOM 586 N N . ALA A 1 84 ? 17.518 -1.296 -20.353 1.00 96.69 84 ALA A N 1
ATOM 587 C CA . ALA A 1 84 ? 17.595 -0.170 -19.426 1.00 96.69 84 ALA A CA 1
ATOM 588 C C . ALA A 1 84 ? 18.274 1.041 -20.084 1.00 96.69 84 ALA A C 1
ATOM 590 O O . ALA A 1 84 ? 19.325 0.910 -20.717 1.00 96.69 84 ALA A O 1
ATOM 591 N N . CYS A 1 85 ? 17.686 2.214 -19.892 1.00 97.50 85 CYS A N 1
ATOM 592 C CA . CYS A 1 85 ? 18.220 3.500 -20.324 1.00 97.50 85 CYS A CA 1
ATOM 593 C C . CYS A 1 85 ? 17.893 4.568 -19.265 1.00 97.50 85 CYS A C 1
ATOM 595 O O . CYS A 1 85 ? 17.372 4.241 -18.204 1.00 97.50 85 CYS A O 1
ATOM 597 N N . GLN A 1 86 ? 18.248 5.824 -19.513 1.00 96.75 86 GLN A N 1
ATOM 598 C CA . GLN A 1 86 ? 17.956 6.961 -18.645 1.00 96.75 86 GLN A CA 1
ATOM 599 C C . GLN A 1 86 ? 17.355 8.090 -19.488 1.00 96.75 86 GLN A C 1
ATOM 601 O O . GLN A 1 86 ? 18.062 8.721 -20.283 1.00 96.75 86 GLN A O 1
ATOM 606 N N . ALA A 1 87 ? 16.053 8.319 -19.323 1.00 96.44 87 ALA A N 1
ATOM 607 C CA . ALA A 1 87 ? 15.267 9.325 -20.026 1.00 96.44 87 ALA A CA 1
ATOM 608 C C . ALA A 1 87 ? 15.183 10.637 -19.232 1.00 96.44 87 ALA A C 1
ATOM 610 O O . ALA A 1 87 ? 15.395 11.703 -19.812 1.00 96.44 87 ALA A O 1
ATOM 611 N N . ASP A 1 88 ? 14.907 10.575 -17.924 1.00 93.94 88 ASP A N 1
ATOM 612 C CA . ASP A 1 88 ? 14.644 11.772 -17.104 1.00 93.94 88 ASP A CA 1
ATOM 613 C C . ASP A 1 88 ? 15.360 11.810 -15.741 1.00 93.94 88 ASP A C 1
ATOM 615 O O . ASP A 1 88 ? 15.353 12.847 -15.078 1.00 93.94 88 ASP A O 1
ATOM 619 N N . SER A 1 89 ? 16.082 10.746 -15.366 1.00 93.31 89 SER A N 1
ATOM 620 C CA . SER A 1 89 ? 16.737 10.616 -14.049 1.00 93.31 89 SER A CA 1
ATOM 621 C C . SER A 1 89 ? 15.771 10.650 -12.858 1.00 93.31 89 SER A C 1
ATOM 623 O O . SER A 1 89 ? 16.228 10.875 -11.735 1.00 93.31 89 SER A O 1
ATOM 625 N N . ASP A 1 90 ? 14.473 10.437 -13.082 1.00 94.81 90 ASP A N 1
ATOM 626 C CA . ASP A 1 90 ? 13.479 10.339 -12.020 1.00 94.81 90 ASP A CA 1
ATOM 627 C C . ASP A 1 90 ? 13.508 8.918 -11.414 1.00 94.81 90 ASP A C 1
ATOM 629 O O . ASP A 1 90 ? 13.268 7.930 -12.102 1.00 94.81 90 ASP A O 1
ATOM 633 N N . PRO A 1 91 ? 13.793 8.751 -10.111 1.00 95.06 91 PRO A N 1
ATOM 634 C CA . PRO A 1 91 ? 13.710 7.445 -9.452 1.00 95.06 91 PRO A CA 1
ATOM 635 C C . PRO A 1 91 ? 12.301 6.829 -9.468 1.00 95.06 91 PRO A C 1
ATOM 637 O O . PRO A 1 91 ? 12.144 5.639 -9.194 1.00 95.06 91 PRO A O 1
ATOM 640 N N . CYS A 1 92 ? 11.276 7.641 -9.726 1.00 96.94 92 CYS A N 1
ATOM 641 C CA . CYS A 1 92 ? 9.881 7.240 -9.829 1.00 96.94 92 CYS A CA 1
ATOM 642 C C . CYS A 1 92 ? 9.440 6.932 -11.262 1.00 96.94 92 CYS A C 1
ATOM 644 O O . CYS A 1 92 ? 8.237 6.809 -11.512 1.00 96.94 92 CYS A O 1
ATOM 646 N N . THR A 1 93 ? 10.377 6.750 -12.187 1.00 96.44 93 THR A N 1
ATOM 647 C CA . THR A 1 93 ? 10.126 6.205 -13.519 1.00 96.44 93 THR A CA 1
ATOM 648 C C . THR A 1 93 ? 10.950 4.937 -13.737 1.00 96.44 93 THR A C 1
ATOM 650 O O . THR A 1 93 ? 12.002 4.710 -13.140 1.00 96.44 93 THR A O 1
ATOM 653 N N . THR A 1 94 ? 10.417 4.024 -14.543 1.00 95.44 94 THR A N 1
ATOM 654 C CA . THR A 1 94 ? 11.182 2.918 -15.113 1.00 95.44 94 THR A CA 1
ATOM 655 C C . THR A 1 94 ? 11.498 3.274 -16.553 1.00 95.44 94 THR A C 1
ATOM 657 O O . THR A 1 94 ? 10.595 3.350 -17.393 1.00 95.44 94 THR A O 1
ATOM 660 N N . ASP A 1 95 ? 12.783 3.495 -16.806 1.00 97.25 95 ASP A N 1
ATOM 661 C CA . ASP A 1 95 ? 13.293 3.970 -18.083 1.00 97.25 95 ASP A CA 1
ATOM 662 C C . ASP A 1 95 ? 13.774 2.798 -18.936 1.00 97.25 95 ASP A C 1
ATOM 664 O O . ASP A 1 95 ? 14.747 2.107 -18.606 1.00 97.25 95 ASP A O 1
ATOM 668 N N . THR A 1 96 ? 13.080 2.558 -20.046 1.00 97.75 96 THR A N 1
ATOM 669 C CA . THR A 1 96 ? 13.408 1.454 -20.953 1.00 97.75 96 THR A CA 1
ATOM 670 C C . THR A 1 96 ? 13.318 1.855 -22.412 1.00 97.75 96 THR A C 1
ATOM 672 O O . THR A 1 96 ? 12.530 2.717 -22.806 1.00 97.75 96 THR A O 1
ATOM 675 N N . CYS A 1 97 ? 14.150 1.215 -23.225 1.00 98.19 97 CYS A N 1
ATOM 676 C CA . CYS A 1 97 ? 14.096 1.353 -24.666 1.00 98.19 97 CYS A CA 1
ATOM 677 C C . CYS A 1 97 ? 12.815 0.718 -25.210 1.00 98.19 97 CYS A C 1
ATOM 679 O O . CYS A 1 97 ? 12.521 -0.436 -24.904 1.00 98.19 97 CYS A O 1
ATOM 681 N N . GLU A 1 98 ? 12.096 1.463 -26.040 1.00 97.56 98 GLU A N 1
ATOM 682 C CA . GLU A 1 98 ? 10.946 1.007 -26.814 1.00 97.56 98 GLU A CA 1
ATOM 683 C C . GLU A 1 98 ? 11.107 1.533 -28.244 1.00 97.56 98 GLU A C 1
ATOM 685 O O . GLU A 1 98 ? 11.191 2.744 -28.470 1.00 97.56 98 GLU A O 1
ATOM 690 N N . ALA A 1 99 ? 11.230 0.622 -29.212 1.00 96.25 99 ALA A N 1
ATOM 691 C CA . ALA A 1 99 ? 11.420 0.946 -30.628 1.00 96.25 99 ALA A CA 1
ATOM 692 C C . ALA A 1 99 ? 12.560 1.961 -30.889 1.00 96.25 99 ALA A C 1
ATOM 694 O O . ALA A 1 99 ? 12.426 2.888 -31.690 1.00 96.25 99 ALA A O 1
ATOM 695 N N . GLY A 1 100 ? 13.689 1.801 -30.189 1.00 96.06 100 GLY A N 1
ATOM 696 C CA . GLY A 1 100 ? 14.877 2.652 -30.342 1.00 96.06 100 GLY A CA 1
ATOM 697 C C . GLY A 1 100 ? 14.793 4.005 -29.627 1.00 96.06 100 GLY A C 1
ATOM 698 O O . GLY A 1 100 ? 15.721 4.803 -29.727 1.00 96.06 100 GLY A O 1
ATOM 699 N N . SER A 1 101 ? 13.720 4.278 -28.883 1.00 97.00 101 SER A N 1
ATOM 700 C CA . SER A 1 101 ? 13.585 5.478 -28.049 1.00 97.00 101 SER A CA 1
ATOM 701 C C . SER A 1 101 ? 13.620 5.113 -26.571 1.00 97.00 101 SER A C 1
ATOM 703 O O . SER A 1 101 ? 13.016 4.128 -26.165 1.00 97.00 101 SER A O 1
ATOM 705 N N . CYS A 1 102 ? 14.303 5.909 -25.749 1.00 97.75 102 CYS A N 1
ATOM 706 C CA . CYS A 1 102 ? 14.253 5.736 -24.299 1.00 97.75 102 CYS A CA 1
ATOM 707 C C . CYS A 1 102 ? 12.953 6.342 -23.758 1.00 97.75 102 CYS A C 1
ATOM 709 O O . CYS A 1 102 ? 12.706 7.535 -23.945 1.00 97.75 102 CYS A O 1
ATOM 711 N N . THR A 1 103 ? 12.120 5.526 -23.119 1.00 97.69 103 THR A N 1
ATOM 712 C CA . THR A 1 103 ? 10.810 5.924 -22.591 1.00 97.69 103 THR A CA 1
ATOM 713 C C . THR A 1 103 ? 10.795 5.823 -21.073 1.00 97.69 103 THR A C 1
ATOM 715 O O . THR A 1 103 ? 11.274 4.837 -20.518 1.00 97.69 103 THR A O 1
ATOM 718 N N . ALA A 1 104 ? 10.233 6.839 -20.415 1.00 97.00 104 ALA A N 1
ATOM 719 C CA . ALA A 1 104 ? 10.038 6.873 -18.971 1.00 97.00 104 ALA A CA 1
ATOM 720 C C . ALA A 1 104 ? 8.606 6.461 -18.625 1.00 97.00 104 ALA A C 1
ATOM 722 O O . ALA A 1 104 ? 7.641 7.109 -19.044 1.00 97.00 104 ALA A O 1
ATOM 723 N N . THR A 1 105 ? 8.451 5.384 -17.856 1.00 96.06 105 THR A N 1
ATOM 724 C CA . THR A 1 105 ? 7.137 4.902 -17.406 1.00 96.06 105 THR A CA 1
ATOM 725 C C . THR A 1 105 ? 6.955 5.149 -15.907 1.00 96.06 105 THR A C 1
ATOM 727 O O . THR A 1 105 ? 7.769 4.668 -15.122 1.00 96.06 105 THR A O 1
ATOM 730 N N . PRO A 1 106 ? 5.918 5.887 -15.462 1.00 96.06 106 PRO A N 1
ATOM 731 C CA . PRO A 1 106 ? 5.739 6.185 -14.042 1.00 96.06 106 PRO A CA 1
ATOM 732 C C . PRO A 1 106 ? 5.581 4.927 -13.183 1.00 96.06 106 PRO A C 1
ATOM 734 O O . PRO A 1 106 ? 4.764 4.051 -13.480 1.00 96.06 106 PRO A O 1
ATOM 737 N N . VAL A 1 107 ? 6.315 4.872 -12.073 1.00 95.25 107 VAL A N 1
ATOM 738 C CA . VAL A 1 107 ? 6.186 3.832 -11.052 1.00 95.25 107 VAL A CA 1
ATOM 739 C C . VAL A 1 107 ? 4.806 3.935 -10.407 1.00 95.25 107 VAL A C 1
ATOM 741 O O . VAL A 1 107 ? 4.432 4.952 -9.819 1.00 95.25 107 VAL A O 1
ATOM 744 N N . VAL A 1 108 ? 4.042 2.847 -10.491 1.00 95.44 108 VAL A N 1
ATOM 745 C CA . VAL A 1 108 ? 2.726 2.735 -9.857 1.00 95.44 108 VAL A CA 1
ATOM 746 C C . VAL A 1 108 ? 2.875 2.073 -8.492 1.00 95.44 108 VAL A C 1
ATOM 748 O O . VAL A 1 108 ? 3.152 0.879 -8.387 1.00 95.44 108 VAL A O 1
ATOM 751 N N . CYS A 1 109 ? 2.635 2.841 -7.432 1.00 96.50 109 CYS A N 1
ATOM 752 C CA . CYS A 1 109 ? 2.659 2.346 -6.060 1.00 96.50 109 CYS A CA 1
ATOM 753 C C . CYS A 1 109 ? 1.318 1.708 -5.677 1.00 96.50 109 CYS A C 1
ATOM 755 O O . CYS A 1 109 ? 0.433 2.355 -5.110 1.00 96.50 109 CYS A O 1
ATOM 757 N N . ALA A 1 110 ? 1.158 0.428 -6.010 1.00 95.94 110 ALA A N 1
ATOM 758 C CA . ALA A 1 110 ? 0.001 -0.348 -5.581 1.00 95.94 110 ALA A CA 1
ATOM 759 C C . ALA A 1 110 ? -0.031 -0.501 -4.043 1.00 95.94 110 ALA A C 1
ATOM 761 O O . ALA A 1 110 ? 1.030 -0.521 -3.418 1.00 95.94 110 ALA A O 1
ATOM 762 N N . PRO A 1 111 ? -1.224 -0.633 -3.433 1.00 96.25 111 PRO A N 1
ATOM 763 C CA . PRO A 1 111 ? -1.340 -0.988 -2.023 1.00 96.25 111 PRO A CA 1
ATOM 764 C C . PRO A 1 111 ? -0.584 -2.279 -1.705 1.00 96.25 111 PRO A C 1
ATOM 766 O O . PRO A 1 111 ? -0.686 -3.250 -2.459 1.00 96.25 111 PRO A O 1
ATOM 769 N N . GLN A 1 112 ? 0.110 -2.314 -0.568 1.00 94.88 112 GLN A N 1
ATOM 770 C CA . GLN A 1 112 ? 0.758 -3.532 -0.075 1.00 94.88 112 GLN A CA 1
ATOM 771 C C . GLN A 1 112 ? -0.241 -4.675 0.160 1.00 94.88 112 GLN A C 1
ATOM 773 O O . GLN A 1 112 ? 0.029 -5.826 -0.180 1.00 94.88 112 GLN A O 1
ATOM 778 N N . ASP A 1 113 ? -1.392 -4.352 0.742 1.00 95.62 113 ASP A N 1
ATOM 779 C CA . ASP A 1 113 ? -2.508 -5.260 0.974 1.00 95.62 113 ASP A CA 1
ATOM 780 C C . ASP A 1 113 ? -3.804 -4.442 1.137 1.00 95.62 113 ASP A C 1
ATOM 782 O O . ASP A 1 113 ? -3.831 -3.230 0.910 1.00 95.62 113 ASP A O 1
ATOM 786 N N . ILE A 1 114 ? -4.897 -5.100 1.526 1.00 95.56 114 ILE A N 1
ATOM 787 C CA . ILE A 1 114 ? -6.210 -4.462 1.698 1.00 95.56 114 ILE A CA 1
ATOM 788 C C . ILE A 1 114 ? -6.258 -3.444 2.854 1.00 95.56 114 ILE A C 1
ATOM 790 O O . ILE A 1 114 ? -7.194 -2.652 2.931 1.00 95.56 114 ILE A O 1
ATOM 794 N N . CYS A 1 115 ? -5.272 -3.478 3.752 1.00 96.94 115 CYS A N 1
ATOM 795 C CA . CYS A 1 115 ? -5.122 -2.605 4.911 1.00 96.94 115 CYS A CA 1
ATOM 796 C C . CYS A 1 115 ? -4.242 -1.387 4.641 1.00 96.94 115 CYS A C 1
ATOM 798 O O . CYS A 1 115 ? -4.011 -0.588 5.548 1.00 96.94 115 CYS A O 1
ATOM 800 N N . HIS A 1 116 ? -3.776 -1.217 3.408 1.00 96.88 116 HIS A N 1
ATOM 801 C CA . HIS A 1 116 ? -2.982 -0.073 3.002 1.00 96.88 116 HIS A CA 1
ATOM 802 C C . HIS A 1 116 ? -3.670 0.670 1.859 1.00 96.88 116 HIS A C 1
ATOM 804 O O . HIS A 1 116 ? -4.406 0.102 1.052 1.00 96.88 116 HIS A O 1
ATOM 810 N N . LEU A 1 117 ? -3.445 1.976 1.793 1.00 95.81 117 LEU A N 1
ATOM 811 C CA . LEU A 1 117 ? -3.810 2.779 0.635 1.00 95.81 117 LEU A CA 1
ATOM 812 C C . LEU A 1 117 ? -2.737 2.641 -0.452 1.00 95.81 117 LEU A C 1
ATOM 814 O O . LEU A 1 117 ? -1.591 2.309 -0.139 1.00 95.81 117 LEU A O 1
ATOM 818 N N . PRO A 1 118 ? -3.074 2.940 -1.722 1.00 96.44 118 PRO A N 1
ATOM 819 C CA . PRO A 1 118 ? -2.061 3.146 -2.742 1.00 96.44 118 PRO A CA 1
ATOM 820 C C . PRO A 1 118 ? -1.029 4.162 -2.258 1.00 96.44 118 PRO A C 1
ATOM 822 O O . PRO A 1 118 ? -1.371 5.202 -1.684 1.00 96.44 118 PRO A O 1
ATOM 825 N N . GLY A 1 119 ? 0.231 3.824 -2.482 1.00 96.19 119 GLY A N 1
ATOM 826 C CA . GLY A 1 119 ? 1.354 4.650 -2.099 1.00 96.19 119 GLY A CA 1
ATOM 827 C C . GLY A 1 119 ? 1.558 5.851 -3.003 1.00 96.19 119 GLY A C 1
ATOM 828 O O . GLY A 1 119 ? 0.985 5.978 -4.084 1.00 96.19 119 GLY A O 1
ATOM 829 N N . THR A 1 120 ? 2.485 6.696 -2.583 1.00 96.38 120 THR A N 1
ATOM 830 C CA . THR A 1 120 ? 3.143 7.684 -3.436 1.00 96.38 120 THR A CA 1
ATOM 831 C C . THR A 1 120 ? 4.610 7.311 -3.556 1.00 96.38 120 THR A C 1
ATOM 833 O O . THR A 1 120 ? 5.228 6.933 -2.558 1.00 96.38 120 THR A O 1
ATOM 836 N N . CYS A 1 121 ? 5.171 7.427 -4.755 1.00 97.50 121 CYS A N 1
ATOM 837 C CA . CYS A 1 121 ? 6.602 7.248 -4.943 1.00 97.50 121 CYS A CA 1
ATOM 838 C C . CYS A 1 121 ? 7.351 8.476 -4.409 1.00 97.50 121 CYS A C 1
ATOM 840 O O . CYS A 1 121 ? 6.957 9.616 -4.667 1.00 97.50 121 CYS A O 1
ATOM 842 N N . ASP A 1 122 ? 8.392 8.243 -3.617 1.00 95.69 122 ASP A N 1
ATOM 843 C CA . ASP A 1 122 ? 9.300 9.284 -3.148 1.00 95.69 122 ASP A CA 1
ATOM 844 C C . ASP A 1 122 ? 10.284 9.652 -4.269 1.00 95.69 122 ASP A C 1
ATOM 846 O O . ASP A 1 122 ? 11.107 8.833 -4.673 1.00 95.69 122 ASP A O 1
ATOM 850 N N . ALA A 1 123 ? 10.213 10.894 -4.752 1.00 91.44 123 ALA A N 1
ATOM 851 C CA . ALA A 1 123 ? 11.016 11.381 -5.878 1.00 91.44 123 ALA A CA 1
ATOM 852 C C . ALA A 1 123 ? 12.533 11.437 -5.606 1.00 91.44 123 ALA A C 1
ATOM 854 O O . ALA A 1 123 ? 13.315 11.619 -6.534 1.00 91.44 123 ALA A O 1
ATOM 855 N N . ALA A 1 124 ? 12.979 11.316 -4.351 1.00 92.06 124 ALA A N 1
ATOM 856 C CA . ALA A 1 124 ? 14.399 11.280 -4.014 1.00 92.06 124 ALA A CA 1
ATOM 857 C C . ALA A 1 124 ? 14.952 9.849 -3.963 1.00 92.06 124 ALA A C 1
ATOM 859 O O . ALA A 1 124 ? 16.131 9.642 -4.252 1.00 92.06 124 ALA A O 1
ATOM 860 N N . THR A 1 125 ? 14.136 8.869 -3.568 1.00 93.69 125 THR A N 1
ATOM 861 C CA . THR A 1 125 ? 14.597 7.492 -3.318 1.00 93.69 125 THR A CA 1
ATOM 862 C C . THR A 1 125 ? 14.023 6.454 -4.280 1.00 93.69 125 THR A C 1
ATOM 864 O O . THR A 1 125 ? 14.540 5.339 -4.325 1.00 93.69 125 THR A O 1
ATOM 867 N N . GLY A 1 126 ? 12.952 6.775 -5.009 1.00 93.69 126 GLY A N 1
ATOM 868 C CA . GLY A 1 126 ? 12.207 5.830 -5.847 1.00 93.69 126 GLY A CA 1
ATOM 869 C C . GLY A 1 126 ? 11.375 4.827 -5.041 1.00 93.69 126 GLY A C 1
ATOM 870 O O . GLY A 1 126 ? 10.868 3.848 -5.584 1.00 93.69 126 GLY A O 1
ATOM 871 N N . THR A 1 127 ? 11.246 5.020 -3.723 1.00 95.31 127 THR A N 1
ATOM 872 C CA . THR A 1 127 ? 10.529 4.079 -2.855 1.00 95.31 127 THR A CA 1
ATOM 873 C C . THR A 1 127 ? 9.060 4.454 -2.720 1.00 95.31 127 THR A C 1
ATOM 875 O O . THR A 1 127 ? 8.734 5.605 -2.434 1.00 95.31 127 THR A O 1
ATOM 878 N N . CYS A 1 128 ? 8.170 3.472 -2.837 1.00 97.00 128 CYS A N 1
ATOM 879 C CA . CYS A 1 128 ? 6.746 3.656 -2.577 1.00 97.00 128 CYS A CA 1
ATOM 880 C C . CYS A 1 128 ? 6.441 3.717 -1.076 1.00 97.00 128 CYS A C 1
ATOM 882 O O . CYS A 1 128 ? 6.865 2.851 -0.307 1.00 97.00 128 CYS A O 1
ATOM 884 N N . THR A 1 129 ? 5.644 4.703 -0.666 1.00 96.75 129 THR A N 1
ATOM 885 C CA . THR A 1 129 ? 4.992 4.692 0.650 1.00 96.75 129 THR A CA 1
ATOM 886 C C . THR A 1 129 ? 3.873 3.648 0.685 1.00 96.75 129 THR A C 1
ATOM 888 O O . THR A 1 129 ? 3.351 3.257 -0.352 1.00 96.75 129 THR A O 1
ATOM 891 N N . ASN A 1 130 ? 3.487 3.185 1.874 1.00 95.69 130 ASN A N 1
ATOM 892 C CA . ASN A 1 130 ? 2.306 2.336 2.068 1.00 95.69 130 ASN A CA 1
ATOM 893 C C . ASN A 1 130 ? 1.562 2.817 3.320 1.00 95.69 130 ASN A C 1
ATOM 895 O O . ASN A 1 130 ? 1.844 2.340 4.417 1.00 95.69 130 ASN A O 1
ATOM 899 N N . PRO A 1 131 ? 0.686 3.830 3.203 1.00 96.25 131 PRO A N 1
ATOM 900 C CA . PRO A 1 131 ? -0.071 4.335 4.343 1.00 96.25 131 PRO A CA 1
ATOM 901 C C . PRO A 1 131 ? -1.104 3.306 4.813 1.00 96.25 131 PRO A C 1
ATOM 903 O O . PRO A 1 131 ? -1.883 2.811 4.002 1.00 96.25 131 PRO A O 1
ATOM 906 N N . GLU A 1 132 ? -1.145 3.018 6.112 1.00 95.62 132 GLU A N 1
ATOM 907 C CA . GLU A 1 132 ? -2.174 2.157 6.710 1.00 95.62 132 GLU A CA 1
ATOM 908 C C . GLU A 1 132 ? -3.560 2.825 6.662 1.00 95.62 132 GLU A C 1
ATOM 910 O O . GLU A 1 132 ? -3.695 4.037 6.874 1.00 95.62 132 GLU A O 1
ATOM 915 N N . ILE A 1 133 ? -4.610 2.036 6.414 1.00 94.62 133 ILE A N 1
ATOM 916 C CA . ILE A 1 133 ? -5.995 2.496 6.561 1.00 94.62 133 ILE A CA 1
ATOM 917 C C . ILE A 1 133 ? -6.386 2.538 8.039 1.00 94.62 133 ILE A C 1
ATOM 919 O O . ILE A 1 133 ? -6.043 1.656 8.825 1.00 94.62 133 ILE A O 1
ATOM 923 N N . ALA A 1 134 ? -7.187 3.535 8.408 1.00 93.69 134 ALA A N 1
ATOM 924 C CA . ALA A 1 134 ? -7.850 3.549 9.703 1.00 93.69 134 ALA A CA 1
ATOM 925 C C . ALA A 1 134 ? -9.147 2.732 9.622 1.00 93.69 134 ALA A C 1
ATOM 927 O O . ALA A 1 134 ? -10.120 3.157 8.997 1.00 93.69 134 ALA A O 1
ATOM 928 N N . CYS A 1 135 ? -9.159 1.569 10.268 1.00 93.12 135 CYS A N 1
ATOM 929 C CA . CYS A 1 135 ? -10.391 0.854 10.572 1.00 93.12 135 CYS A CA 1
ATOM 930 C C . CYS A 1 135 ? -10.948 1.424 11.878 1.00 93.12 135 CYS A C 1
ATOM 932 O O . CYS A 1 135 ? -10.397 1.153 12.937 1.00 93.12 135 CYS A O 1
ATOM 934 N N . ASP A 1 136 ? -11.987 2.249 11.782 1.00 92.25 136 ASP A N 1
ATOM 935 C CA . ASP A 1 136 ? -12.720 2.807 12.923 1.00 92.25 136 ASP A CA 1
ATOM 936 C C . ASP A 1 136 ? -14.215 2.781 12.580 1.00 92.25 136 ASP A C 1
ATOM 938 O O . ASP A 1 136 ? -14.649 3.471 11.651 1.00 92.25 136 ASP A O 1
ATOM 942 N N . ASP A 1 137 ? -15.003 1.955 13.274 1.00 91.12 137 ASP A N 1
ATOM 943 C CA . ASP A 1 137 ? -16.464 1.898 13.083 1.00 91.12 137 ASP A CA 1
ATOM 944 C C . ASP A 1 137 ? -17.229 2.864 14.006 1.00 91.12 137 ASP A C 1
ATOM 946 O O . ASP A 1 137 ? -18.465 2.928 13.985 1.00 91.12 137 ASP A O 1
ATOM 950 N N . SER A 1 138 ? -16.493 3.665 14.782 1.00 88.38 138 SER A N 1
ATOM 951 C CA . SER A 1 138 ? -16.998 4.582 15.798 1.00 88.38 138 SER A CA 1
ATOM 952 C C . SER A 1 138 ? -17.796 3.909 16.927 1.00 88.38 138 SER A C 1
ATOM 954 O O . SER A 1 138 ? -18.458 4.617 17.702 1.00 88.38 138 SER A O 1
ATOM 956 N N . ASP A 1 139 ? -17.747 2.579 17.066 1.00 86.56 139 ASP A N 1
ATOM 957 C CA . ASP A 1 139 ? -18.270 1.862 18.224 1.00 86.56 139 ASP A CA 1
ATOM 958 C C . ASP A 1 139 ? -17.151 1.658 19.266 1.00 86.56 139 ASP A C 1
ATOM 960 O O . ASP A 1 139 ? -16.274 0.817 19.120 1.00 86.56 139 ASP A O 1
ATOM 964 N N . PRO A 1 140 ? -17.189 2.343 20.424 1.00 87.12 140 PRO A N 1
ATOM 965 C CA . PRO A 1 140 ? -16.200 2.109 21.482 1.00 87.12 140 PRO A CA 1
ATOM 966 C C . PRO A 1 140 ? -16.251 0.679 22.056 1.00 87.12 140 PRO A C 1
ATOM 968 O O . PRO A 1 140 ? -15.414 0.310 22.885 1.00 87.12 140 PRO A O 1
ATOM 971 N N . CYS A 1 141 ? -17.288 -0.103 21.732 1.00 89.50 141 CYS A N 1
ATOM 972 C CA . CYS A 1 141 ? -17.443 -1.492 22.143 1.00 89.50 141 CYS A CA 1
ATOM 973 C C . CYS A 1 141 ? -16.827 -2.511 21.175 1.00 89.50 141 CYS A C 1
ATOM 975 O O . CYS A 1 141 ? -16.953 -3.717 21.438 1.00 89.50 141 CYS A O 1
ATOM 977 N N . THR A 1 142 ? -16.145 -2.071 20.126 1.00 91.69 142 THR A N 1
ATOM 978 C CA . THR A 1 142 ? -15.325 -2.909 19.252 1.00 91.69 142 THR A CA 1
ATOM 979 C C . THR A 1 142 ? -13.848 -2.545 19.398 1.00 91.69 142 THR A C 1
ATOM 981 O O . THR A 1 142 ? -13.470 -1.448 19.804 1.00 91.69 142 THR A O 1
ATOM 984 N N . ALA A 1 143 ? -13.003 -3.559 19.244 1.00 92.44 143 ALA A N 1
ATOM 985 C CA . ALA A 1 143 ? -11.588 -3.398 18.996 1.00 92.44 143 ALA A CA 1
ATOM 986 C C . ALA A 1 143 ? -11.419 -3.488 17.489 1.00 92.44 143 ALA A C 1
ATOM 988 O O . ALA A 1 143 ? -11.691 -4.538 16.892 1.00 92.44 143 ALA A O 1
ATOM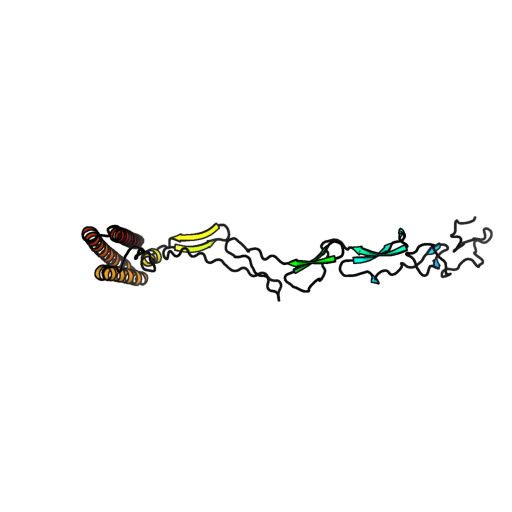 989 N N . ASP A 1 144 ? -10.991 -2.377 16.919 1.00 94.75 144 ASP A N 1
ATOM 990 C CA . ASP A 1 144 ? -10.927 -2.214 15.486 1.00 94.75 144 ASP A CA 1
ATOM 991 C C . ASP A 1 144 ? -9.498 -2.505 15.052 1.00 94.75 144 ASP A C 1
ATOM 993 O O . ASP A 1 144 ? -8.529 -1.965 15.594 1.00 94.75 144 ASP A O 1
ATOM 997 N N . SER A 1 145 ? -9.354 -3.422 14.110 1.00 94.44 145 SER A N 1
ATOM 998 C CA . SER A 1 145 ? -8.064 -3.742 13.521 1.00 94.44 145 SER A CA 1
ATOM 999 C C . SER A 1 145 ? -8.231 -4.027 12.042 1.00 94.44 145 SER A C 1
ATOM 1001 O O . SER A 1 145 ? -9.342 -4.256 11.563 1.00 94.44 145 SER A O 1
ATOM 1003 N N . CYS A 1 146 ? -7.124 -4.045 11.313 1.00 96.81 146 CYS A N 1
ATOM 1004 C CA . CYS A 1 146 ? -7.131 -4.472 9.928 1.00 96.81 146 CYS A CA 1
ATOM 1005 C C . CYS A 1 146 ? -6.368 -5.784 9.785 1.00 96.81 146 CYS A C 1
ATOM 1007 O O . CYS A 1 146 ? -5.231 -5.905 10.238 1.00 96.81 146 CYS A O 1
ATOM 1009 N N . ASP A 1 147 ? -7.023 -6.776 9.195 1.00 95.62 147 ASP A N 1
ATOM 1010 C CA . ASP A 1 147 ? -6.422 -8.051 8.842 1.00 95.62 147 ASP A CA 1
ATOM 1011 C C . ASP A 1 147 ? -6.031 -8.024 7.352 1.00 95.62 147 ASP A C 1
ATOM 1013 O O . ASP A 1 147 ? -6.906 -7.816 6.510 1.00 95.62 147 ASP A O 1
ATOM 1017 N N . PRO A 1 148 ? -4.758 -8.261 6.986 1.00 94.00 148 PRO A N 1
ATOM 1018 C CA . PRO A 1 148 ? -4.294 -8.149 5.598 1.00 94.00 148 PRO A CA 1
ATOM 1019 C C . PRO A 1 148 ? -5.027 -9.032 4.576 1.00 94.00 148 PRO A C 1
ATOM 1021 O O . PRO A 1 148 ? -4.949 -8.771 3.377 1.00 94.00 148 PRO A O 1
ATOM 1024 N N . ALA A 1 149 ? -5.726 -10.083 5.022 1.00 94.00 149 ALA A N 1
ATOM 1025 C CA . ALA A 1 149 ? -6.483 -10.978 4.150 1.00 94.00 149 ALA A CA 1
ATOM 1026 C C . ALA A 1 149 ? -7.980 -10.633 4.077 1.00 94.00 149 ALA A C 1
ATOM 1028 O O . ALA A 1 149 ? -8.612 -10.870 3.048 1.00 94.00 149 ALA A O 1
ATOM 1029 N N . SER A 1 150 ? -8.559 -10.108 5.159 1.00 93.81 150 SER A N 1
ATOM 1030 C CA . SER A 1 150 ? -10.008 -9.894 5.291 1.00 93.81 150 SER A CA 1
ATOM 1031 C C . SER A 1 150 ? -10.439 -8.433 5.438 1.00 93.81 150 SER A C 1
ATOM 1033 O O . SER A 1 150 ? -11.635 -8.149 5.361 1.00 93.81 150 SER A O 1
ATOM 1035 N N . GLY A 1 151 ? -9.497 -7.499 5.562 1.00 94.56 151 GLY A N 1
ATOM 1036 C CA . GLY A 1 151 ? -9.763 -6.071 5.707 1.00 94.56 151 GLY A CA 1
ATOM 1037 C C . GLY A 1 151 ? -10.115 -5.677 7.133 1.00 94.56 151 GLY A C 1
ATOM 1038 O O . GLY A 1 151 ? -9.647 -6.280 8.100 1.00 94.56 151 GLY A O 1
ATOM 1039 N N . CYS A 1 152 ? -10.922 -4.625 7.271 1.00 96.56 152 CYS A N 1
ATOM 1040 C CA . CYS A 1 152 ? -11.326 -4.148 8.586 1.00 96.56 152 CYS A CA 1
ATOM 1041 C C . CYS A 1 152 ? -12.139 -5.204 9.340 1.00 96.56 152 CYS A C 1
ATOM 1043 O O . CYS A 1 152 ? -13.181 -5.675 8.879 1.00 96.56 152 CYS A O 1
ATOM 1045 N N . VAL A 1 153 ? -11.666 -5.528 10.537 1.00 96.12 153 VAL A N 1
ATOM 1046 C CA . VAL A 1 153 ? -12.292 -6.448 11.480 1.00 96.12 153 VAL A CA 1
ATOM 1047 C C . VAL A 1 153 ? -12.604 -5.699 12.770 1.00 96.12 153 VAL A C 1
ATOM 1049 O O . VAL A 1 153 ? -11.737 -5.087 13.387 1.00 96.12 153 VAL A O 1
ATOM 1052 N N . PHE A 1 154 ? -13.867 -5.783 13.184 1.00 95.25 154 PHE A N 1
ATOM 1053 C CA . PHE A 1 154 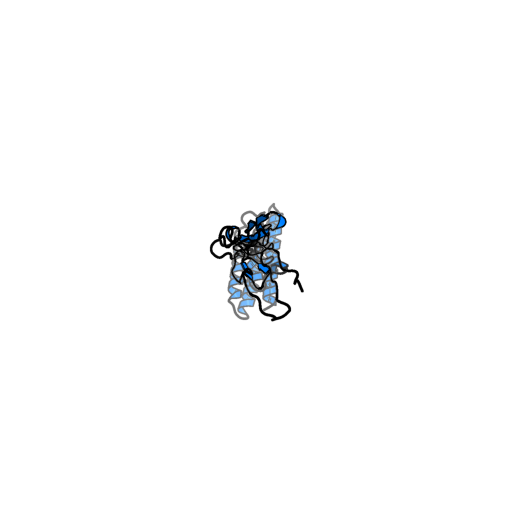? -14.408 -5.087 14.350 1.00 95.25 154 PHE A CA 1
ATOM 1054 C C . PHE A 1 154 ? -14.832 -6.125 15.385 1.00 95.25 154 PHE A C 1
ATOM 1056 O O . PHE A 1 154 ? -15.901 -6.740 15.291 1.00 95.25 154 PHE A O 1
ATOM 1063 N N . GLN A 1 155 ? -13.954 -6.410 16.345 1.00 92.88 155 GLN A N 1
ATOM 1064 C CA . GLN A 1 155 ? -14.191 -7.478 17.313 1.00 92.88 155 GLN A CA 1
ATOM 1065 C C . GLN A 1 155 ? -14.795 -6.925 18.602 1.00 92.88 155 GLN A C 1
ATOM 1067 O O . GLN A 1 155 ? -14.214 -6.023 19.198 1.00 92.88 155 GLN A O 1
ATOM 1072 N N . PRO A 1 156 ? -15.912 -7.476 19.113 1.00 91.50 156 PRO A N 1
ATOM 1073 C CA . PRO A 1 156 ? -16.481 -7.011 20.370 1.00 91.50 156 PRO A CA 1
ATOM 1074 C C . PRO A 1 156 ? -15.464 -7.088 21.511 1.00 91.50 156 PRO A C 1
ATOM 1076 O O . PRO A 1 156 ? -14.943 -8.165 21.824 1.00 91.50 156 PRO A O 1
ATOM 1079 N N . VAL A 1 157 ? -15.221 -5.961 22.184 1.00 91.00 157 VAL A N 1
ATOM 1080 C CA . VAL A 1 157 ? -14.325 -5.948 23.342 1.00 91.00 157 VAL A CA 1
ATOM 1081 C C . VAL A 1 157 ? -14.897 -6.829 24.456 1.00 91.00 157 VAL A C 1
ATOM 1083 O O . VAL A 1 157 ? -16.114 -6.963 24.620 1.00 91.00 157 VAL A O 1
ATOM 1086 N N . THR A 1 158 ? -14.022 -7.427 25.264 1.00 88.06 158 THR A N 1
ATOM 1087 C CA . THR A 1 158 ? -14.408 -8.344 26.349 1.00 88.06 158 THR A CA 1
ATOM 1088 C C . THR A 1 158 ? -14.022 -7.801 27.730 1.00 88.06 158 THR A C 1
ATOM 1090 O O . THR A 1 158 ? -13.426 -6.732 27.880 1.00 88.06 158 THR A O 1
ATOM 1093 N N . GLY A 1 159 ? -14.431 -8.504 28.791 1.00 87.69 159 GLY A N 1
ATOM 1094 C CA . GLY A 1 159 ? -14.020 -8.178 30.155 1.00 87.69 159 GLY A CA 1
ATOM 1095 C C . GLY A 1 159 ? -14.508 -6.808 30.642 1.00 87.69 159 GLY A C 1
ATOM 1096 O O . GLY A 1 159 ? -15.694 -6.481 30.566 1.00 87.69 159 GLY A O 1
ATOM 1097 N N . PHE A 1 160 ? -13.592 -6.024 31.215 1.00 87.44 160 PHE A N 1
ATOM 1098 C CA . PHE A 1 160 ? -13.904 -4.693 31.740 1.00 87.44 160 PHE A CA 1
ATOM 1099 C C . PHE A 1 160 ? -14.168 -3.667 30.640 1.00 87.44 160 PHE A C 1
ATOM 1101 O O . PHE A 1 160 ? -15.091 -2.876 30.818 1.00 87.44 160 PHE A O 1
ATOM 1108 N N . ALA A 1 161 ? -13.453 -3.741 29.512 1.00 86.94 161 ALA A N 1
ATOM 1109 C CA . ALA A 1 161 ? -13.686 -2.879 28.354 1.00 86.94 161 ALA A CA 1
ATOM 1110 C C . ALA A 1 161 ? -15.127 -3.033 27.841 1.00 86.94 161 ALA A C 1
ATOM 1112 O O . ALA A 1 161 ? -15.833 -2.046 27.669 1.00 86.94 161 ALA A O 1
ATOM 1113 N N . ALA A 1 162 ? -15.641 -4.268 27.774 1.00 86.69 162 ALA A N 1
ATOM 1114 C CA . ALA A 1 162 ? -17.043 -4.535 27.416 1.00 86.69 162 ALA A CA 1
ATOM 1115 C C . ALA A 1 162 ? -18.053 -3.885 28.362 1.00 86.69 162 ALA A C 1
ATOM 1117 O O . ALA A 1 162 ? -19.173 -3.559 27.970 1.00 86.69 162 ALA A O 1
ATOM 1118 N N . ALA A 1 163 ? -17.690 -3.753 29.637 1.00 85.38 163 ALA A N 1
ATOM 1119 C CA . ALA A 1 163 ? -18.541 -3.141 30.641 1.00 85.38 163 ALA A CA 1
ATOM 1120 C C . ALA A 1 163 ? -18.414 -1.612 30.667 1.00 85.38 163 ALA A C 1
ATOM 1122 O O . ALA A 1 163 ? -19.336 -0.976 31.174 1.00 85.38 163 ALA A O 1
ATOM 1123 N N . THR A 1 164 ? -17.318 -1.026 30.171 1.00 85.19 164 THR A N 1
ATOM 1124 C CA . THR A 1 164 ? -17.089 0.429 30.164 1.00 85.19 164 THR A CA 1
ATOM 1125 C C . THR A 1 164 ? -17.420 1.099 28.837 1.00 85.19 164 THR A C 1
ATOM 1127 O O . THR A 1 164 ? -17.918 2.219 28.871 1.00 85.19 164 THR A O 1
ATOM 1130 N N . CYS A 1 165 ? -17.261 0.406 27.709 1.00 85.94 165 CYS A N 1
ATOM 1131 C CA . CYS A 1 165 ? -17.406 0.965 26.363 1.00 85.94 165 CYS A CA 1
ATOM 1132 C C . CYS A 1 165 ? -18.748 1.675 26.119 1.00 85.94 165 CYS A C 1
ATOM 1134 O O . CYS A 1 165 ? -18.803 2.753 25.537 1.00 85.94 165 CYS A O 1
ATOM 1136 N N . ILE A 1 166 ? -19.845 1.153 26.684 1.00 82.50 166 ILE A N 1
ATOM 1137 C CA . ILE A 1 166 ? -21.186 1.755 26.567 1.00 82.50 166 ILE A CA 1
ATOM 1138 C C . ILE A 1 166 ? -21.232 3.178 27.159 1.00 82.50 166 ILE A C 1
ATOM 1140 O O . ILE A 1 166 ? -22.108 3.969 26.809 1.00 82.50 166 ILE A O 1
ATOM 1144 N N . PHE A 1 167 ? -20.316 3.510 28.075 1.00 78.44 167 PHE A N 1
ATOM 1145 C CA . PHE A 1 167 ? -20.218 4.821 28.715 1.00 78.44 167 PHE A CA 1
ATOM 1146 C C . PHE A 1 167 ? -19.285 5.804 27.995 1.00 78.44 167 PHE A C 1
ATOM 1148 O O . PHE A 1 167 ? -19.306 6.978 28.360 1.00 78.44 167 PHE A O 1
ATOM 1155 N N . GLU A 1 168 ? -18.498 5.354 27.015 1.00 71.38 168 GLU A N 1
ATOM 1156 C CA . GLU A 1 168 ? -17.396 6.118 26.405 1.00 71.38 168 GLU A CA 1
ATOM 1157 C C . GLU A 1 168 ? -17.741 6.712 25.023 1.00 71.38 168 GLU A C 1
ATOM 1159 O O . GLU A 1 168 ? -16.888 7.308 24.378 1.00 71.38 168 GLU A O 1
ATOM 1164 N N . GLY A 1 169 ? -19.015 6.680 24.614 1.00 63.75 169 GLY A N 1
ATOM 1165 C CA . GLY A 1 169 ? -19.477 7.296 23.365 1.00 63.75 169 GLY A CA 1
ATOM 1166 C C . GLY A 1 169 ? -20.973 7.629 23.334 1.00 63.75 169 GLY A C 1
ATOM 1167 O O . GLY A 1 169 ? -21.652 7.709 24.364 1.00 63.75 169 GLY A O 1
ATOM 1168 N N . SER A 1 170 ? -21.511 7.800 22.124 1.00 60.69 170 SER A N 1
ATOM 1169 C CA . SER A 1 170 ? -22.927 8.119 21.863 1.00 60.69 170 SER A CA 1
ATOM 1170 C C . SER A 1 170 ? -23.900 6.971 22.193 1.00 60.69 170 SER A C 1
ATOM 1172 O O . SER A 1 170 ? -25.115 7.165 22.173 1.00 60.69 170 SER A O 1
ATOM 1174 N N . SER A 1 171 ? -23.416 5.785 22.574 1.00 62.56 171 SER A N 1
ATOM 1175 C CA . SER A 1 171 ? -24.227 4.571 22.796 1.00 62.56 171 SER A CA 1
ATOM 1176 C C . SER A 1 171 ? -25.278 4.694 23.920 1.00 62.56 171 SER A C 1
ATOM 1178 O O . SER A 1 171 ? -26.289 3.981 23.928 1.00 62.56 171 SER A O 1
ATOM 1180 N N . L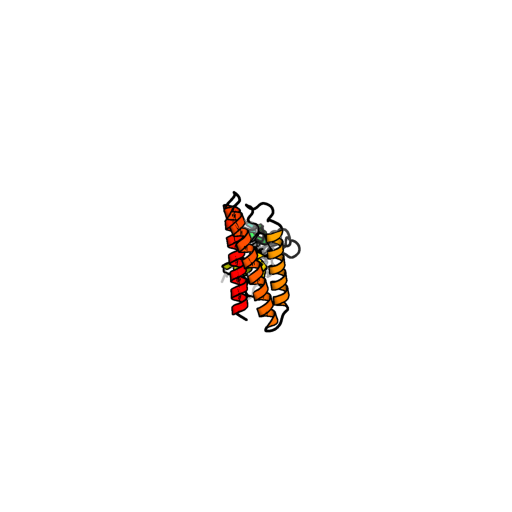EU A 1 172 ? -25.101 5.628 24.867 1.00 60.97 172 LEU A N 1
ATOM 1181 C CA . LEU A 1 172 ? -26.101 5.969 25.899 1.00 60.97 172 LEU A CA 1
ATOM 1182 C C . LEU A 1 172 ? -26.966 7.189 25.564 1.00 60.97 172 LEU A C 1
ATOM 1184 O O . LEU A 1 172 ? -27.978 7.416 26.235 1.00 60.97 172 LEU A O 1
ATOM 1188 N N . GLN A 1 173 ? -26.591 7.969 24.553 1.00 58.78 173 GLN A N 1
ATOM 1189 C CA . GLN A 1 173 ? -27.353 9.106 24.046 1.00 58.78 173 GLN A CA 1
ATOM 1190 C C . GLN A 1 173 ? -27.645 8.875 22.563 1.00 58.78 173 GLN A C 1
ATOM 1192 O O . GLN A 1 173 ? -26.960 9.437 21.713 1.00 58.78 173 GLN A O 1
ATOM 1197 N N . PRO A 1 174 ? -28.686 8.083 22.238 1.00 55.75 174 PRO A N 1
ATOM 1198 C CA . PRO A 1 174 ? -29.191 8.038 20.874 1.00 55.75 174 PRO A CA 1
ATOM 1199 C C . PRO A 1 174 ? -29.440 9.478 20.413 1.00 55.75 174 PRO A C 1
ATOM 1201 O O . PRO A 1 174 ? -30.017 10.252 21.182 1.00 55.75 174 PRO A O 1
ATOM 1204 N N . ALA A 1 175 ? -29.054 9.837 19.185 1.00 52.72 175 ALA A N 1
ATOM 1205 C CA . ALA A 1 175 ? -29.216 11.193 18.633 1.00 52.72 175 ALA A CA 1
ATOM 1206 C C . ALA A 1 175 ? -30.662 11.744 18.746 1.00 52.72 175 ALA A C 1
ATOM 1208 O O . ALA A 1 175 ? -30.894 12.948 18.714 1.00 52.72 175 ALA A O 1
ATOM 1209 N N . VAL A 1 176 ? -31.635 10.851 18.959 1.00 54.22 176 VAL A N 1
ATOM 1210 C CA . VAL A 1 176 ? -33.069 11.112 19.162 1.00 54.22 176 VAL A CA 1
ATOM 1211 C C . VAL A 1 176 ? -33.405 11.669 20.563 1.00 54.22 176 VAL A C 1
ATOM 1213 O O . VAL A 1 176 ? -34.508 12.165 20.800 1.00 54.22 176 VAL A O 1
ATOM 1216 N N . CYS A 1 177 ? -32.489 11.596 21.531 1.00 60.34 177 CYS A N 1
ATOM 1217 C CA . CYS A 1 177 ? -32.731 12.014 22.910 1.00 60.34 177 CYS A CA 1
ATOM 1218 C C . CYS A 1 177 ? -32.143 13.400 23.219 1.00 60.34 177 CYS A C 1
ATOM 1220 O O . CYS A 1 177 ? -30.929 13.572 23.302 1.00 60.34 177 CYS A O 1
ATOM 1222 N N . GLN A 1 178 ? -33.010 14.374 23.533 1.00 61.88 178 GLN A N 1
ATOM 1223 C CA . GLN A 1 178 ? -32.611 15.586 24.267 1.00 61.88 178 GLN A CA 1
ATOM 1224 C C . GLN A 1 178 ? -31.892 15.244 25.594 1.00 61.88 178 GLN A C 1
ATOM 1226 O O . GLN A 1 178 ? -31.938 14.108 26.075 1.00 61.88 178 GLN A O 1
ATOM 1231 N N . ARG A 1 179 ? -31.276 16.259 26.232 1.00 66.38 179 ARG A N 1
ATOM 1232 C CA . ARG A 1 179 ? -30.588 16.170 27.540 1.00 66.38 179 ARG A CA 1
ATOM 1233 C C . ARG A 1 179 ? -31.307 15.234 28.522 1.00 66.38 179 ARG A C 1
ATOM 1235 O O . ARG A 1 179 ? -32.431 15.485 28.961 1.00 66.38 179 ARG A O 1
ATOM 1242 N N . MET A 1 180 ? -30.603 14.174 28.909 1.00 67.69 180 MET A N 1
ATOM 1243 C CA . MET A 1 180 ? -31.088 13.160 29.838 1.00 67.69 180 MET A CA 1
ATOM 1244 C C . MET A 1 180 ? -31.400 13.781 31.215 1.00 67.69 180 MET A C 1
ATOM 1246 O O . MET A 1 180 ? -30.647 14.641 31.684 1.00 67.69 180 MET A O 1
ATOM 1250 N N . PRO A 1 181 ? -32.466 13.358 31.927 1.00 79.75 181 PRO A N 1
ATOM 1251 C CA . PRO A 1 181 ? -32.727 13.873 33.264 1.00 79.75 181 PRO A CA 1
ATOM 1252 C C . PRO A 1 181 ? -31.541 13.619 34.202 1.00 79.75 181 PRO A C 1
ATOM 1254 O O . PRO A 1 181 ? -31.097 12.476 34.352 1.00 79.75 181 PRO A O 1
ATOM 1257 N N . ARG A 1 182 ? -31.068 14.670 34.891 1.00 84.31 182 ARG A N 1
ATOM 1258 C CA . ARG A 1 182 ? -29.857 14.644 35.745 1.00 84.31 182 ARG A CA 1
ATOM 1259 C C . ARG A 1 182 ? -29.816 13.459 36.714 1.00 84.31 182 ARG A C 1
ATOM 1261 O O . ARG A 1 182 ? -28.777 12.869 36.965 1.00 84.31 182 ARG A O 1
ATOM 1268 N N . HIS A 1 183 ? -30.963 13.060 37.252 1.00 85.44 183 HIS A N 1
ATOM 1269 C CA . HIS A 1 183 ? -31.062 11.943 38.193 1.00 85.44 183 HIS A CA 1
ATOM 1270 C C . HIS A 1 183 ? -30.852 10.557 37.561 1.00 85.44 183 HIS A C 1
ATOM 1272 O O . HIS A 1 183 ? -30.509 9.628 38.292 1.00 85.44 183 HIS A O 1
ATOM 1278 N N . ILE A 1 184 ? -31.072 10.388 36.254 1.00 85.00 184 ILE A N 1
ATOM 1279 C CA . ILE A 1 184 ? -30.700 9.172 35.513 1.00 85.00 184 ILE A CA 1
ATOM 1280 C C . ILE A 1 184 ? -29.206 9.231 35.187 1.00 85.00 184 ILE A C 1
ATOM 1282 O O . ILE A 1 184 ? -28.489 8.284 35.507 1.00 85.00 184 ILE A O 1
ATOM 1286 N N . GLN A 1 185 ? -28.728 10.375 34.692 1.00 85.19 185 GLN A N 1
ATOM 1287 C CA . GLN A 1 185 ? -27.314 10.609 34.390 1.00 85.19 185 GLN A CA 1
ATOM 1288 C C . GLN A 1 185 ? -26.415 10.351 35.611 1.00 85.19 185 GLN A C 1
ATOM 1290 O O . GLN A 1 185 ? -25.513 9.527 35.546 1.00 85.19 185 GLN A O 1
ATOM 1295 N N . ASN A 1 186 ? -26.754 10.893 36.786 1.00 88.38 186 ASN A N 1
ATOM 1296 C CA . ASN A 1 186 ? -26.012 10.649 38.030 1.00 88.38 186 ASN A CA 1
ATOM 1297 C C . ASN A 1 186 ? -25.947 9.158 38.418 1.00 88.38 186 ASN A C 1
ATOM 1299 O O . ASN A 1 186 ? -25.011 8.724 39.092 1.00 88.38 186 ASN A O 1
ATOM 1303 N N . ARG A 1 187 ? -26.954 8.351 38.047 1.00 91.00 187 ARG A N 1
ATOM 1304 C CA . ARG A 1 187 ? -26.942 6.899 38.300 1.00 91.00 187 ARG A CA 1
ATOM 1305 C C . ARG A 1 187 ? -26.030 6.177 37.311 1.00 91.00 187 ARG A C 1
ATOM 1307 O O . ARG A 1 187 ? -25.315 5.283 37.752 1.00 91.00 187 ARG A O 1
ATOM 1314 N N . ILE A 1 188 ? -26.038 6.587 36.044 1.00 87.50 188 ILE A N 1
ATOM 1315 C CA . ILE A 1 188 ? -25.137 6.105 34.988 1.00 87.50 188 ILE A CA 1
ATOM 1316 C C . ILE A 1 188 ? -23.683 6.418 35.362 1.00 87.50 188 ILE A C 1
ATOM 1318 O O . ILE A 1 188 ? -22.891 5.494 35.507 1.00 87.50 188 ILE A O 1
ATOM 1322 N N . THR A 1 189 ? -23.357 7.678 35.667 1.00 88.56 189 THR A N 1
ATOM 1323 C CA . THR A 1 189 ? -22.003 8.102 36.067 1.00 88.56 189 THR A CA 1
ATOM 1324 C C . THR A 1 189 ? -21.507 7.346 37.299 1.00 88.56 189 THR A C 1
ATOM 1326 O O . THR A 1 189 ? -20.352 6.928 37.368 1.00 88.56 189 THR A O 1
ATOM 1329 N N . ARG A 1 190 ? -22.382 7.100 38.287 1.00 91.94 190 ARG A N 1
ATOM 1330 C CA . ARG A 1 190 ? -22.003 6.312 39.468 1.00 91.94 190 ARG A CA 1
ATOM 1331 C C . ARG A 1 190 ? -21.784 4.832 39.146 1.00 91.94 190 ARG A C 1
ATOM 1333 O O . ARG A 1 190 ? -20.934 4.212 39.782 1.00 91.94 190 ARG A O 1
ATOM 1340 N N . ALA A 1 191 ? -22.528 4.269 38.194 1.00 91.50 191 ALA A N 1
ATOM 1341 C CA . ALA A 1 191 ? -22.298 2.910 37.717 1.00 91.50 191 ALA A CA 1
ATOM 1342 C C . ALA A 1 191 ? -20.949 2.809 36.990 1.00 91.50 191 ALA A C 1
ATOM 1344 O O . ALA A 1 191 ? -20.146 1.966 37.380 1.00 91.50 191 ALA A O 1
ATOM 1345 N N . ALA A 1 192 ? -20.671 3.719 36.050 1.00 89.62 192 ALA A N 1
ATOM 1346 C CA . ALA A 1 192 ? -19.404 3.802 35.322 1.00 89.62 192 ALA A CA 1
ATOM 1347 C C . ALA A 1 192 ? -18.205 3.906 36.280 1.00 89.62 192 ALA A C 1
ATOM 1349 O O . ALA A 1 192 ? -17.321 3.053 36.267 1.00 89.62 192 ALA A O 1
ATOM 1350 N N . ARG A 1 193 ? -18.249 4.846 37.239 1.00 90.75 193 ARG A N 1
ATOM 1351 C CA . ARG A 1 193 ? -17.207 4.988 38.275 1.00 90.75 193 ARG A CA 1
ATOM 1352 C C . ARG A 1 193 ? -17.011 3.717 39.108 1.00 90.75 193 ARG A C 1
ATOM 1354 O O . ARG A 1 193 ? -15.916 3.428 39.570 1.00 90.75 193 ARG A O 1
ATOM 1361 N N . ARG A 1 194 ? -18.075 2.955 39.375 1.00 93.75 194 ARG A N 1
ATOM 1362 C CA . ARG A 1 194 ? -17.958 1.696 40.129 1.00 93.75 194 ARG A CA 1
ATOM 1363 C C . ARG A 1 194 ? -17.335 0.579 39.301 1.00 93.75 194 ARG A C 1
ATOM 1365 O O . ARG A 1 194 ? -16.682 -0.269 39.898 1.00 93.75 194 ARG A O 1
ATOM 1372 N N . ILE A 1 195 ? -17.556 0.565 37.989 1.00 91.12 195 ILE A N 1
ATOM 1373 C CA . ILE A 1 195 ? -16.942 -0.398 37.069 1.00 91.12 195 ILE A CA 1
ATOM 1374 C C . ILE A 1 195 ? -15.450 -0.093 36.939 1.00 91.12 195 ILE A C 1
ATOM 1376 O O . ILE A 1 195 ? -14.648 -1.001 37.132 1.00 91.12 195 ILE A O 1
ATOM 1380 N N . SER A 1 196 ? -15.067 1.175 36.763 1.00 89.69 196 SER A N 1
ATOM 1381 C CA . SER A 1 196 ? -13.651 1.561 36.721 1.00 89.69 196 SER A CA 1
ATOM 1382 C C . SER A 1 196 ? -12.926 1.248 38.035 1.00 89.69 196 SER A C 1
ATOM 1384 O O . SER A 1 196 ? -11.883 0.602 38.036 1.00 89.69 196 SER A O 1
ATOM 1386 N N . LEU A 1 197 ? -13.532 1.560 39.187 1.00 92.19 197 LEU A N 1
ATOM 1387 C CA . LEU A 1 197 ? -12.990 1.160 40.495 1.00 92.19 197 LEU A CA 1
ATOM 1388 C C . LEU A 1 197 ? -12.973 -0.360 40.717 1.00 92.19 197 LEU A C 1
ATOM 1390 O O . LEU A 1 197 ? -12.278 -0.833 41.615 1.00 92.19 197 LEU A O 1
ATOM 1394 N N . ALA A 1 198 ? -13.794 -1.127 39.997 1.00 92.44 198 ALA A N 1
ATOM 1395 C CA . ALA A 1 198 ? -13.767 -2.584 40.051 1.00 92.44 198 ALA A CA 1
ATOM 1396 C C . ALA A 1 198 ? -12.633 -3.156 39.194 1.00 92.44 198 ALA A C 1
ATOM 1398 O O . ALA A 1 198 ? -12.084 -4.182 39.581 1.00 92.44 198 ALA A O 1
ATOM 1399 N N . ALA A 1 199 ? -12.259 -2.500 38.090 1.00 89.38 199 ALA A N 1
ATOM 1400 C CA . ALA A 1 199 ? -11.135 -2.919 37.253 1.00 89.38 199 ALA A CA 1
ATOM 1401 C C . ALA A 1 199 ? -9.831 -2.969 38.068 1.00 89.38 199 ALA A C 1
ATOM 1403 O O . ALA A 1 199 ? -9.131 -3.976 38.029 1.00 89.38 199 ALA A O 1
ATOM 1404 N N . ALA A 1 200 ? -9.602 -1.955 38.909 1.00 90.12 200 ALA A N 1
ATOM 1405 C CA . ALA A 1 200 ? -8.456 -1.843 39.818 1.00 90.12 200 ALA A CA 1
ATOM 1406 C C . ALA A 1 200 ? -8.646 -2.544 41.187 1.00 90.12 200 ALA A C 1
ATOM 1408 O O . ALA A 1 200 ? -8.023 -2.158 42.172 1.00 90.12 200 ALA A O 1
ATOM 1409 N N . ALA A 1 201 ? -9.581 -3.493 41.310 1.00 91.25 201 ALA A N 1
ATOM 1410 C CA . ALA A 1 201 ? -9.895 -4.169 42.573 1.00 91.25 201 ALA A CA 1
ATOM 1411 C C . ALA A 1 201 ? -9.543 -5.656 42.547 1.00 91.25 201 ALA A C 1
ATOM 1413 O O . ALA A 1 201 ? -9.781 -6.323 41.540 1.00 91.25 201 ALA A O 1
ATOM 1414 N N . ASP A 1 202 ? -9.184 -6.198 43.710 1.00 90.06 202 ASP A N 1
ATOM 1415 C CA . ASP A 1 202 ? -8.900 -7.625 43.864 1.00 90.06 202 ASP A CA 1
ATOM 1416 C C . ASP A 1 202 ? -10.038 -8.405 44.535 1.00 90.06 202 ASP A C 1
ATOM 1418 O O . ASP A 1 202 ? -10.816 -7.889 45.351 1.00 90.06 202 ASP A O 1
ATOM 1422 N N . GLY A 1 203 ? -10.146 -9.680 44.152 1.00 88.38 203 GLY A N 1
ATOM 1423 C CA . GLY A 1 203 ? -11.017 -10.681 44.768 1.00 88.38 203 GLY A CA 1
ATOM 1424 C C . GLY A 1 203 ? -12.466 -10.230 44.994 1.00 88.38 203 GLY A C 1
ATOM 1425 O O . GLY A 1 203 ? -13.166 -9.753 44.095 1.00 88.38 203 GLY A O 1
ATOM 1426 N N . ASN A 1 204 ? -12.943 -10.384 46.232 1.00 91.25 204 ASN A N 1
ATOM 1427 C CA . ASN A 1 204 ? -14.334 -10.104 46.604 1.00 91.25 204 ASN A CA 1
ATOM 1428 C C . ASN A 1 204 ? -14.739 -8.635 46.412 1.00 91.25 204 ASN A C 1
ATOM 1430 O O . ASN A 1 204 ? -15.908 -8.343 46.130 1.00 91.25 204 ASN A O 1
ATOM 1434 N N . LEU A 1 205 ? -13.793 -7.699 46.512 1.00 91.56 205 LEU A N 1
ATOM 1435 C CA . LEU A 1 205 ? -14.073 -6.275 46.356 1.00 91.56 205 LEU A CA 1
ATOM 1436 C C . LEU A 1 205 ? -14.526 -5.948 44.926 1.00 91.56 205 LEU A C 1
ATOM 1438 O O . LEU A 1 205 ? -15.466 -5.164 44.744 1.00 91.56 205 LEU A O 1
ATOM 1442 N N . LYS A 1 206 ? -13.945 -6.622 43.924 1.00 93.44 206 LYS A N 1
ATOM 1443 C CA . LYS A 1 206 ? -14.352 -6.539 42.514 1.00 93.44 206 LYS A CA 1
ATOM 1444 C C . LYS A 1 206 ? -15.815 -6.963 42.332 1.00 93.44 206 LYS A C 1
ATOM 1446 O O . LYS A 1 206 ? -16.629 -6.185 41.821 1.00 93.44 206 LYS A O 1
ATOM 1451 N N . LYS A 1 207 ? -16.203 -8.132 42.863 1.00 92.00 207 LYS A N 1
ATOM 1452 C CA . LYS A 1 207 ? -17.591 -8.647 42.805 1.00 92.00 207 LYS A CA 1
ATOM 1453 C C . LYS A 1 207 ? -18.591 -7.707 43.478 1.00 92.00 207 LYS A C 1
ATOM 1455 O O . LYS A 1 207 ? -19.669 -7.445 42.931 1.00 92.00 207 LYS A O 1
ATOM 1460 N N . VAL A 1 208 ? -18.237 -7.153 44.641 1.00 94.12 208 VAL A N 1
ATOM 1461 C CA . VAL A 1 208 ? -19.086 -6.203 45.381 1.00 94.12 208 VAL A CA 1
ATOM 1462 C C . VAL A 1 208 ? -19.279 -4.903 44.598 1.00 94.12 208 VAL A C 1
ATOM 1464 O O . VAL A 1 208 ? -20.409 -4.402 44.511 1.00 94.12 208 VAL A O 1
ATOM 1467 N N . ARG A 1 209 ? -18.213 -4.355 44.003 1.00 94.31 209 ARG A N 1
ATOM 1468 C CA . ARG A 1 209 ? -18.279 -3.130 43.192 1.00 94.31 209 ARG A CA 1
ATOM 1469 C C . ARG A 1 209 ? -19.131 -3.332 41.935 1.00 94.31 209 ARG A C 1
ATOM 1471 O O . ARG A 1 209 ? -20.050 -2.539 41.717 1.00 94.31 209 ARG A O 1
ATOM 1478 N N . LEU A 1 210 ? -18.963 -4.442 41.212 1.00 93.88 210 LEU A N 1
ATOM 1479 C CA . LEU A 1 210 ? -19.808 -4.791 40.058 1.00 93.88 210 LEU A CA 1
ATOM 1480 C C . LEU A 1 210 ? -21.278 -5.019 40.451 1.00 93.88 210 LEU A C 1
ATOM 1482 O O . LEU A 1 210 ? -22.194 -4.534 39.785 1.00 93.88 210 LEU A O 1
ATOM 1486 N N . ALA A 1 211 ? -21.546 -5.671 41.588 1.00 94.94 211 ALA A N 1
ATOM 1487 C CA . ALA A 1 211 ? -22.909 -5.825 42.105 1.00 94.94 211 ALA A CA 1
ATOM 1488 C C . ALA A 1 211 ? -23.564 -4.471 42.445 1.00 94.94 211 ALA A C 1
ATOM 1490 O O . ALA A 1 211 ? -24.765 -4.271 42.241 1.00 94.94 211 ALA A O 1
ATOM 1491 N N . ARG A 1 212 ? -22.787 -3.520 42.977 1.00 95.69 212 ARG A N 1
ATOM 1492 C CA . ARG A 1 212 ? -23.230 -2.142 43.237 1.00 95.69 212 ARG A CA 1
ATOM 1493 C C . ARG A 1 212 ? -23.457 -1.363 41.934 1.00 95.69 212 ARG A C 1
ATOM 1495 O O . ARG A 1 212 ? -24.446 -0.637 41.860 1.00 95.69 212 ARG A O 1
ATOM 1502 N N . ALA A 1 213 ? -22.615 -1.530 40.915 1.00 94.06 213 ALA A N 1
ATOM 1503 C CA . ALA A 1 213 ? -22.822 -0.936 39.590 1.00 94.06 213 ALA A CA 1
ATOM 1504 C C . ALA A 1 213 ? -24.111 -1.459 38.927 1.00 94.06 213 ALA A C 1
ATOM 1506 O O . ALA A 1 213 ? -24.974 -0.675 38.539 1.00 94.06 213 ALA A O 1
ATOM 1507 N N . SER A 1 214 ? -24.328 -2.780 38.929 1.00 94.94 214 SER A N 1
ATOM 1508 C CA . SER A 1 214 ? -25.551 -3.402 38.393 1.00 94.94 214 SER A CA 1
ATOM 1509 C C . SER A 1 214 ? -26.828 -2.897 39.086 1.00 94.94 214 SER A C 1
ATOM 1511 O O . SER A 1 214 ? -27.860 -2.681 38.443 1.00 94.94 214 SER A O 1
ATOM 1513 N N . ARG A 1 215 ? -26.770 -2.650 40.405 1.00 95.75 215 ARG A N 1
ATOM 1514 C CA . ARG A 1 215 ? -27.880 -2.037 41.157 1.00 95.75 215 ARG A CA 1
ATOM 1515 C C . ARG A 1 215 ? -28.165 -0.603 40.716 1.00 95.75 215 ARG A C 1
ATOM 1517 O O . ARG A 1 215 ? -29.334 -0.239 40.606 1.00 95.75 215 ARG A O 1
ATOM 1524 N N . ASP A 1 216 ? -27.136 0.191 40.442 1.00 93.94 216 ASP A N 1
ATOM 1525 C CA . ASP A 1 216 ? -27.307 1.562 39.958 1.00 93.94 216 ASP A CA 1
ATOM 1526 C C . ASP A 1 216 ? -27.975 1.601 38.586 1.00 93.94 216 ASP A C 1
ATOM 1528 O O . ASP A 1 216 ? -28.941 2.346 38.411 1.00 93.94 216 ASP A O 1
ATOM 1532 N N . LEU A 1 217 ? -27.540 0.733 37.668 1.00 92.31 217 LEU A N 1
ATOM 1533 C CA . LEU A 1 217 ? -28.154 0.574 36.349 1.00 92.31 217 LEU A CA 1
ATOM 1534 C C . LEU A 1 217 ? -29.609 0.108 36.465 1.00 92.31 217 LEU A C 1
ATOM 1536 O O . LEU A 1 217 ? -30.497 0.692 35.852 1.00 92.31 217 LEU A O 1
ATOM 1540 N N . LYS A 1 218 ? -29.910 -0.855 37.349 1.00 94.75 218 LYS A N 1
ATOM 1541 C CA . LYS A 1 218 ? -31.297 -1.281 37.624 1.00 94.75 218 LYS A CA 1
ATOM 1542 C C . LYS A 1 218 ? -32.178 -0.118 38.106 1.00 94.75 218 LYS A C 1
ATOM 1544 O O . LYS A 1 218 ? -33.349 -0.038 37.732 1.00 94.75 218 LYS A O 1
ATOM 1549 N N . VAL A 1 219 ? -31.647 0.777 38.942 1.00 94.12 219 VAL A N 1
ATOM 1550 C CA . VAL A 1 219 ? -32.374 1.972 39.409 1.00 94.12 219 VAL A CA 1
ATOM 1551 C C . VAL A 1 219 ? -32.555 2.988 38.278 1.00 94.12 219 VAL A C 1
ATOM 1553 O O . VAL A 1 219 ? -33.646 3.547 38.154 1.00 94.12 219 VAL A O 1
ATOM 1556 N N . ALA A 1 220 ? -31.534 3.197 37.443 1.00 89.88 220 ALA A N 1
ATOM 1557 C CA . ALA A 1 220 ? -31.621 4.040 36.252 1.00 89.88 220 ALA A CA 1
ATOM 1558 C C . ALA A 1 220 ? -32.713 3.533 35.294 1.00 89.88 220 ALA A C 1
ATOM 1560 O O . ALA A 1 220 ? -33.609 4.298 34.943 1.00 89.88 220 ALA A O 1
ATOM 1561 N N . MET A 1 221 ? -32.739 2.227 35.001 1.00 91.25 221 MET A N 1
ATOM 1562 C CA . MET A 1 221 ? -33.772 1.588 34.174 1.00 91.25 221 MET A CA 1
ATOM 1563 C C . MET A 1 221 ? -35.182 1.803 34.737 1.00 91.25 221 MET A C 1
ATOM 1565 O O . MET A 1 221 ? -36.095 2.180 34.009 1.00 91.25 221 MET A O 1
ATOM 1569 N N . LYS A 1 222 ? -35.391 1.596 36.048 1.00 91.56 222 LYS A N 1
ATOM 1570 C CA . LYS A 1 222 ? -36.708 1.825 36.673 1.00 91.56 222 LYS A CA 1
ATOM 1571 C C . LYS A 1 222 ? -37.182 3.271 36.492 1.00 91.56 222 LYS A C 1
ATOM 1573 O O . LYS A 1 222 ? -38.375 3.498 36.307 1.00 91.56 222 LYS A O 1
ATOM 1578 N N . LYS A 1 223 ? -36.266 4.242 36.559 1.00 87.94 223 LYS A N 1
ATOM 1579 C CA . LYS A 1 223 ? -36.574 5.663 36.347 1.00 87.94 223 LYS A CA 1
ATOM 1580 C C . LYS A 1 223 ? -36.843 5.974 34.873 1.00 87.94 223 LYS A C 1
ATOM 1582 O O . LYS A 1 223 ? -37.840 6.632 34.599 1.00 87.94 223 LYS A O 1
ATOM 1587 N N . ALA A 1 224 ? -36.036 5.447 33.952 1.00 85.88 224 ALA A N 1
ATOM 1588 C CA . ALA A 1 224 ? -36.255 5.580 32.511 1.00 85.88 224 ALA A CA 1
ATOM 1589 C C . ALA A 1 224 ? -37.615 4.995 32.083 1.00 85.88 224 ALA A C 1
ATOM 1591 O O . ALA A 1 224 ? -38.359 5.637 31.352 1.00 85.88 224 ALA A O 1
ATOM 1592 N N . ARG A 1 225 ? -38.026 3.849 32.646 1.00 88.25 225 ARG A N 1
ATOM 1593 C CA . ARG A 1 225 ? -39.347 3.248 32.380 1.00 88.25 225 ARG A CA 1
ATOM 1594 C C . ARG A 1 225 ? -40.506 4.113 32.857 1.00 88.25 225 ARG A C 1
ATOM 1596 O O . ARG A 1 225 ? -41.484 4.271 32.138 1.00 88.25 225 ARG A O 1
ATOM 1603 N N . LYS A 1 226 ? -40.393 4.700 34.052 1.00 86.62 226 LYS A N 1
ATOM 1604 C CA . LYS A 1 226 ? -41.400 5.650 34.550 1.00 86.62 226 LYS A CA 1
ATOM 1605 C C . LYS A 1 226 ? -41.473 6.911 33.688 1.00 86.62 226 LYS A C 1
ATOM 1607 O O . LYS A 1 226 ? -42.546 7.487 33.573 1.00 86.62 226 LYS A O 1
ATOM 1612 N N . LEU A 1 227 ? -40.351 7.341 33.108 1.00 79.62 227 LEU A N 1
ATOM 1613 C CA . LEU A 1 227 ? -40.315 8.465 32.174 1.00 79.62 227 LEU A CA 1
ATOM 1614 C C . LEU A 1 227 ? -41.034 8.117 30.863 1.00 79.62 227 LEU A C 1
ATOM 1616 O O . LEU A 1 227 ? -41.886 8.892 30.443 1.00 79.62 227 LEU A O 1
ATOM 1620 N N . ALA A 1 228 ? -40.768 6.931 30.300 1.00 79.75 228 ALA A N 1
ATOM 1621 C CA . ALA A 1 228 ? -41.435 6.417 29.097 1.00 79.75 228 ALA A CA 1
ATOM 1622 C C . ALA A 1 228 ? -42.965 6.363 29.247 1.00 79.75 228 ALA A C 1
ATOM 1624 O O . ALA A 1 228 ? -43.697 6.651 28.312 1.00 79.75 228 ALA A O 1
ATOM 1625 N N . GLN A 1 229 ? -43.449 6.030 30.448 1.00 81.94 229 GLN A N 1
ATOM 1626 C CA . GLN A 1 229 ? -44.881 5.976 30.760 1.00 81.94 229 GLN A CA 1
ATOM 1627 C C . GLN A 1 229 ? -45.531 7.358 30.950 1.00 81.94 229 GLN A C 1
ATOM 1629 O O . GLN A 1 229 ? -46.752 7.454 30.912 1.00 81.94 229 GLN A O 1
ATOM 1634 N N . LYS A 1 230 ? -44.746 8.416 31.210 1.00 77.19 230 LYS A N 1
ATOM 1635 C CA . LYS A 1 230 ? -45.255 9.750 31.586 1.00 77.19 230 LYS A CA 1
ATOM 1636 C C . LYS A 1 230 ? -45.051 10.839 30.530 1.00 77.19 230 LYS A C 1
ATOM 1638 O O . LYS A 1 230 ? -45.744 11.848 30.593 1.00 77.19 230 LYS A O 1
ATOM 1643 N N . ARG A 1 231 ? -44.085 10.702 29.617 1.00 65.88 231 ARG A N 1
ATOM 1644 C CA . ARG A 1 231 ? -43.742 11.719 28.606 1.00 65.88 231 ARG A CA 1
ATOM 1645 C C . ARG A 1 231 ? -43.718 11.110 27.199 1.00 65.88 231 ARG A C 1
ATOM 1647 O O . ARG A 1 231 ? -43.113 10.063 27.007 1.00 65.88 231 ARG A O 1
ATOM 1654 N N . LYS A 1 232 ? -44.308 11.808 26.219 1.00 63.78 232 LYS A N 1
ATOM 1655 C CA . LYS A 1 232 ? -43.989 11.666 24.784 1.00 63.78 232 LYS A CA 1
ATOM 1656 C C . LYS A 1 232 ? -42.747 12.538 24.513 1.00 63.78 232 LYS A C 1
ATOM 1658 O O . LYS A 1 232 ? -42.748 13.669 25.001 1.00 63.78 232 LYS A O 1
ATOM 1663 N N . PRO A 1 233 ? -41.684 12.070 23.832 1.00 63.06 233 PRO A N 1
ATOM 1664 C CA . PRO A 1 233 ? -41.608 10.917 22.932 1.00 63.06 233 PRO A CA 1
ATOM 1665 C C . PRO A 1 233 ? -41.210 9.604 23.628 1.00 63.06 233 PRO A C 1
ATOM 1667 O O . PRO A 1 233 ? -40.250 9.538 24.397 1.00 63.06 233 PRO A O 1
ATOM 1670 N N . HIS A 1 234 ? -41.964 8.548 23.330 1.00 71.06 234 HIS A N 1
ATOM 1671 C CA . HIS A 1 234 ? -41.801 7.206 23.893 1.00 71.06 234 HIS A CA 1
ATOM 1672 C C . HIS A 1 234 ? -40.518 6.515 23.395 1.00 71.06 234 HIS A C 1
ATOM 1674 O O . HIS A 1 234 ? -39.857 5.811 24.161 1.00 71.06 234 HIS A O 1
ATOM 1680 N N . ASP A 1 235 ? -40.116 6.804 22.158 1.00 74.50 235 ASP A N 1
ATOM 1681 C CA . ASP A 1 235 ? -39.037 6.103 21.454 1.00 74.50 235 ASP A CA 1
ATOM 1682 C C . ASP A 1 235 ? -37.665 6.366 22.082 1.00 74.50 235 ASP A C 1
ATOM 1684 O O . ASP A 1 235 ? -36.907 5.436 22.351 1.00 74.50 235 ASP A O 1
ATOM 1688 N N . CYS A 1 236 ? -37.380 7.617 22.460 1.00 74.62 236 CYS A N 1
ATOM 1689 C CA . CYS A 1 236 ? -36.156 7.965 23.189 1.00 74.62 236 CYS A CA 1
ATOM 1690 C C . CYS A 1 236 ? -36.064 7.226 24.539 1.00 74.62 236 CYS A C 1
ATOM 1692 O O . CYS A 1 236 ? -35.014 6.705 24.925 1.00 74.62 236 CYS A O 1
ATOM 1694 N N . ALA A 1 237 ? -37.175 7.147 25.276 1.00 77.81 237 ALA A N 1
ATOM 1695 C CA . ALA A 1 237 ? -37.187 6.488 26.574 1.00 77.81 237 ALA A CA 1
ATOM 1696 C C . ALA A 1 237 ? -37.061 4.956 26.450 1.00 77.81 237 ALA A C 1
ATOM 1698 O O . ALA A 1 237 ? -36.464 4.323 27.326 1.00 77.81 237 ALA A O 1
ATOM 1699 N N . GLN A 1 238 ? -37.578 4.362 25.368 1.00 80.06 238 GLN A N 1
ATOM 1700 C CA . GLN A 1 238 ? -37.369 2.951 25.035 1.00 80.06 238 GLN A CA 1
ATOM 1701 C C . GLN A 1 238 ? -35.927 2.655 24.612 1.00 80.06 238 GLN A C 1
ATOM 1703 O O . GLN A 1 238 ? -35.352 1.690 25.117 1.00 80.06 238 GLN A O 1
ATOM 1708 N N . ALA A 1 239 ? -35.318 3.499 23.776 1.00 80.12 239 ALA A N 1
ATOM 1709 C CA . ALA A 1 239 ? -33.921 3.358 23.368 1.00 80.12 239 ALA A CA 1
ATOM 1710 C C . ALA A 1 239 ? -32.979 3.405 24.583 1.00 80.12 239 ALA A C 1
ATOM 1712 O O . ALA A 1 239 ? -32.189 2.488 24.803 1.00 80.12 239 ALA A O 1
ATOM 1713 N N . LEU A 1 240 ? -33.166 4.389 25.473 1.00 82.19 240 LEU A N 1
ATOM 1714 C CA . LEU A 1 240 ? -32.409 4.489 26.724 1.00 82.19 240 LEU A CA 1
ATOM 1715 C C . LEU A 1 240 ? -32.592 3.256 27.628 1.00 82.19 240 LEU A C 1
ATOM 1717 O O . LEU A 1 240 ? -31.656 2.817 28.297 1.00 82.19 240 LEU A O 1
ATOM 1721 N N . LEU A 1 241 ? -33.797 2.679 27.679 1.00 85.81 241 LEU A N 1
ATOM 1722 C CA . LEU A 1 241 ? -34.037 1.433 28.412 1.00 85.81 241 LEU A CA 1
ATOM 1723 C C . LEU A 1 241 ? -33.281 0.246 27.815 1.00 85.81 241 LEU A C 1
ATOM 1725 O O . LEU A 1 241 ? -32.835 -0.605 28.590 1.00 85.81 241 LEU A O 1
ATOM 1729 N N . GLY A 1 242 ? -33.169 0.189 26.487 1.00 85.50 242 GLY A N 1
ATOM 1730 C CA . GLY A 1 242 ? -32.361 -0.783 25.755 1.00 85.50 242 GLY A CA 1
ATOM 1731 C C . GLY A 1 242 ? -30.897 -0.702 26.174 1.00 85.50 242 GLY A C 1
ATOM 1732 O O . GLY A 1 242 ? -30.392 -1.657 26.765 1.00 85.50 242 GLY A O 1
ATOM 1733 N N . SER A 1 243 ? -30.268 0.467 26.012 1.00 84.88 243 SER A N 1
ATOM 1734 C CA . SER A 1 243 ? -28.853 0.675 26.362 1.00 84.88 243 SER A CA 1
ATOM 1735 C C . SER A 1 243 ? -28.569 0.399 27.843 1.00 84.88 243 SER A C 1
ATOM 1737 O O . SER A 1 243 ? -27.597 -0.266 28.195 1.00 84.88 243 SER A O 1
ATOM 1739 N N . LEU A 1 244 ? -29.452 0.834 28.753 1.00 87.75 244 LEU A N 1
ATOM 1740 C CA . LEU A 1 244 ? -29.295 0.561 30.188 1.00 87.75 244 LEU A CA 1
ATOM 1741 C C . LEU A 1 244 ? -29.454 -0.924 30.543 1.00 87.75 244 LEU A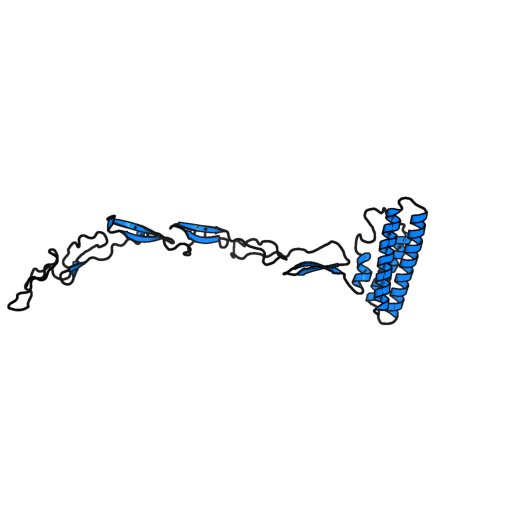 C 1
ATOM 1743 O O . LEU A 1 244 ? -28.859 -1.391 31.522 1.00 87.75 244 LEU A O 1
ATOM 1747 N N . ARG A 1 245 ? -30.293 -1.659 29.803 1.00 90.06 245 ARG A N 1
ATOM 1748 C CA . ARG A 1 245 ? -30.446 -3.106 29.971 1.00 90.06 245 ARG A CA 1
ATOM 1749 C C . ARG A 1 245 ? -29.194 -3.824 29.491 1.00 90.06 245 ARG A C 1
ATOM 1751 O O . ARG A 1 245 ? -28.709 -4.675 30.233 1.00 90.06 245 ARG A O 1
ATOM 1758 N N . ASP A 1 246 ? -28.674 -3.451 28.326 1.00 88.25 246 ASP A N 1
ATOM 1759 C CA . ASP A 1 246 ? -27.453 -4.042 27.783 1.00 88.25 246 ASP A CA 1
ATOM 1760 C C . ASP A 1 246 ? -26.255 -3.800 28.711 1.00 88.25 246 ASP A C 1
ATOM 1762 O O . ASP A 1 246 ? -25.657 -4.752 29.212 1.00 88.25 246 ASP A O 1
ATOM 1766 N N . ALA A 1 247 ? -26.027 -2.545 29.121 1.00 88.06 247 ALA A N 1
ATOM 1767 C CA . ALA A 1 247 ? -24.984 -2.195 30.088 1.00 88.06 247 ALA A CA 1
ATOM 1768 C C . ALA A 1 247 ? -25.081 -3.018 31.379 1.00 88.06 247 ALA A C 1
ATOM 1770 O O . ALA A 1 247 ? -24.084 -3.488 31.933 1.00 88.06 247 ALA A O 1
ATOM 1771 N N . ARG A 1 248 ? -26.302 -3.241 31.878 1.00 92.06 248 ARG A N 1
ATOM 1772 C CA . ARG A 1 248 ? -26.508 -4.063 33.071 1.00 92.06 248 ARG A CA 1
ATOM 1773 C C . ARG A 1 248 ? -26.170 -5.533 32.817 1.00 92.06 248 ARG A C 1
ATOM 1775 O O . ARG A 1 248 ? -25.610 -6.154 33.723 1.00 92.06 248 ARG A O 1
ATOM 1782 N N . ASN A 1 249 ? -26.531 -6.078 31.659 1.00 91.19 249 ASN A N 1
ATOM 1783 C CA . ASN A 1 249 ? -26.256 -7.465 31.293 1.00 91.19 249 ASN A CA 1
ATOM 1784 C C . ASN A 1 249 ? -24.750 -7.712 31.184 1.00 91.19 249 ASN A C 1
ATOM 1786 O O . ASN A 1 249 ? -24.264 -8.645 31.823 1.00 91.19 249 ASN A O 1
ATOM 1790 N N . ARG A 1 250 ? -24.006 -6.824 30.513 1.00 90.19 250 ARG A N 1
ATOM 1791 C CA . ARG A 1 250 ? -22.540 -6.908 30.402 1.00 90.19 250 ARG A CA 1
ATOM 1792 C C . ARG A 1 250 ? -21.852 -6.874 31.767 1.00 90.19 250 ARG A C 1
ATOM 1794 O O . ARG A 1 250 ? -21.055 -7.749 32.093 1.00 90.19 250 ARG A O 1
ATOM 1801 N N . VAL A 1 251 ? -22.260 -5.957 32.652 1.00 91.81 251 VAL A N 1
ATOM 1802 C CA . VAL A 1 251 ? -21.760 -5.910 34.044 1.00 91.81 251 VAL A CA 1
ATOM 1803 C C . VAL A 1 251 ? -22.096 -7.191 34.821 1.00 91.81 251 VAL A C 1
ATOM 1805 O O . VAL A 1 251 ? -21.321 -7.630 35.674 1.00 91.81 251 VAL A O 1
ATOM 1808 N N . GLN A 1 252 ? -23.261 -7.797 34.576 1.00 92.69 252 GLN A N 1
ATOM 1809 C CA . GLN A 1 252 ? -23.643 -9.058 35.215 1.00 92.69 252 GLN A CA 1
ATOM 1810 C C . GLN A 1 252 ? -22.847 -10.250 34.678 1.00 92.69 252 GLN A C 1
ATOM 1812 O O . GLN A 1 252 ? -22.472 -11.097 35.486 1.00 92.69 252 GLN A O 1
ATOM 1817 N N . GLN A 1 253 ? -22.589 -10.311 33.371 1.00 91.00 253 GLN A N 1
ATOM 1818 C CA . GLN A 1 253 ? -21.732 -11.318 32.743 1.00 91.00 253 GLN A CA 1
ATOM 1819 C C . GLN A 1 253 ? -20.304 -11.212 33.277 1.00 91.00 253 GLN A C 1
ATOM 1821 O O . GLN A 1 253 ? -19.794 -12.192 33.813 1.00 91.00 253 GLN A O 1
ATOM 1826 N N . LEU A 1 254 ? -19.727 -10.007 33.288 1.00 89.94 254 LEU A N 1
ATOM 1827 C CA . LEU A 1 254 ? -18.408 -9.750 33.864 1.00 89.94 254 LEU A CA 1
ATOM 1828 C C . LEU A 1 254 ? -18.323 -10.211 35.323 1.00 89.94 254 LEU A C 1
ATOM 1830 O O . LEU A 1 254 ? -17.369 -10.861 35.723 1.00 89.94 254 LEU A O 1
ATOM 1834 N N . ARG A 1 255 ? -19.352 -9.932 36.130 1.00 91.75 255 ARG A N 1
ATOM 1835 C CA . ARG A 1 255 ? -19.390 -10.383 37.529 1.00 91.75 255 ARG A CA 1
ATOM 1836 C C . ARG A 1 255 ? -19.465 -11.907 37.672 1.00 91.75 255 ARG A C 1
ATOM 1838 O O . ARG A 1 255 ? -19.043 -12.411 38.703 1.00 91.75 255 ARG A O 1
ATOM 1845 N N . ARG A 1 256 ? -20.085 -12.613 36.721 1.00 90.56 256 ARG A N 1
ATOM 1846 C CA . ARG A 1 256 ? -20.205 -14.083 36.733 1.00 90.56 256 ARG A CA 1
ATOM 1847 C C . ARG A 1 256 ? -18.914 -14.773 36.294 1.00 90.56 256 ARG A C 1
ATOM 1849 O O . ARG A 1 256 ? -18.687 -15.890 36.726 1.00 90.56 256 ARG A O 1
ATOM 1856 N N . ALA A 1 257 ? -18.116 -14.113 35.457 1.00 87.81 257 ALA A N 1
ATOM 1857 C CA . ALA A 1 257 ? -16.827 -14.613 34.981 1.00 87.81 257 ALA A CA 1
ATOM 1858 C C . ALA A 1 257 ? -15.682 -14.462 36.008 1.00 87.81 257 ALA A C 1
ATOM 1860 O O . ALA A 1 257 ? -14.590 -14.964 35.775 1.00 87.81 257 ALA A O 1
ATOM 1861 N N . LEU A 1 258 ? -15.927 -13.765 37.125 1.00 86.19 258 LEU A N 1
ATOM 1862 C CA . LEU A 1 258 ? -15.003 -13.573 38.252 1.00 86.19 258 LEU A CA 1
ATOM 1863 C C . LEU A 1 258 ? -15.370 -14.499 39.407 1.00 86.19 258 LEU A C 1
ATOM 1865 O O . LEU A 1 258 ? -14.490 -14.800 40.241 1.00 86.19 258 LEU A O 1
#